Protein AF-A0A355TAQ4-F1 (afdb_monomer)

Sequence (194 aa):
MKRYRKPCFFTKKSICFSKFLTSLKEPSLPSMNETIDQPKRHFLKTGLAIGTLSLLAPSALALPNPDAMKELAFHNLHTNERLRVTFWKKGHFDYAALAKINHILRDFRTGDVYPIATNLLDLLHKLQTRLQTDVPIELISGYRSPKTNALLAKASGGVAKKSLHTKGLASDIRMHGISLRKIKMEALLMRRGG

Radius of gyration: 25.55 Å; Cα contacts (8 Å, |Δi|>4): 245; chains: 1; bounding box: 43×53×97 Å

pLDDT: mean 76.63, std 23.15, range [28.7, 98.5]

Solvent-accessible surface area (backbone atoms only — not comparable to full-atom values): 12213 Å² total; per-residue (Å²): 135,85,82,79,76,76,82,85,80,85,64,100,70,60,48,48,44,72,50,70,92,86,72,84,77,78,80,77,78,82,78,91,81,82,81,90,80,81,81,82,87,77,92,82,84,90,82,81,94,74,88,75,80,75,78,76,73,79,78,78,76,80,69,81,62,70,79,49,68,44,61,51,41,39,31,26,73,85,79,71,47,72,49,72,44,61,38,33,45,64,94,40,73,37,66,70,38,47,51,53,50,19,55,70,31,20,15,85,90,79,64,52,64,55,74,56,41,66,70,48,54,54,48,54,42,50,50,30,63,75,66,71,50,89,69,46,39,34,34,74,40,31,30,37,45,72,66,57,49,52,54,48,23,70,74,66,81,64,52,65,96,79,51,47,26,65,63,21,49,25,45,27,48,47,42,81,99,52,55,69,66,58,57,49,49,54,26,52,74,68,62,49,31,92

Foldseek 3Di:
DDPPDDDPPPDPQFWWQDDDPPDPPDDDDDDDDDDDDDDDDDDDDDDDDDDDPPPPPPPPPPDPDQFDWFWAWEQEPLVRDIDIDTQDGRHDGDVVRQQVVQQSQAAPVPSD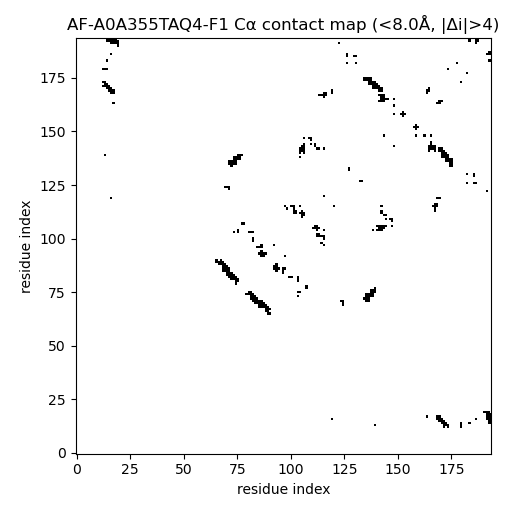GDRADVVVSVLVRVLCVVVVHPFHKYFDHFADDPVRQVVVCVVPVHDDPDRCSPVNDTTTTDGPPDDPVRSQVSCVVVVGTD

Mean predicted aligned error: 14.45 Å

Secondary structure (DSSP, 8-state):
------------------SSTT-----PPPPP----PPPPP------------------------TT-EEEEEEEETTT--EEEEEEEETTEE-HHHHHHHHHHTS-TTT----PPPHHHHHHHHHHHHHHT----EEEEE----HHHHHHHHHHTT---TT-GGGGT---EEEETTB-HHHHHHHHHHTT---

Structure (mmCIF, N/CA/C/O backbone):
data_AF-A0A355TAQ4-F1
#
_entry.id   AF-A0A355TAQ4-F1
#
loop_
_atom_site.group_PDB
_atom_site.id
_atom_site.type_symbol
_atom_site.label_atom_id
_atom_site.label_alt_id
_atom_site.label_comp_id
_atom_site.label_asym_id
_atom_site.label_entity_id
_atom_site.label_seq_id
_atom_site.pdbx_PDB_ins_code
_atom_site.Cartn_x
_atom_site.Cartn_y
_atom_site.Cartn_z
_atom_site.occupancy
_atom_site.B_iso_or_equiv
_atom_site.auth_seq_id
_atom_site.auth_comp_id
_atom_site.auth_asym_id
_atom_site.auth_atom_id
_atom_site.pdbx_PDB_model_num
ATOM 1 N N . MET A 1 1 ? -12.473 4.981 -42.556 1.00 40.97 1 MET A N 1
ATOM 2 C CA . MET A 1 1 ? -11.340 4.682 -41.645 1.00 40.97 1 MET A CA 1
ATOM 3 C C . MET A 1 1 ? -11.438 5.556 -40.394 1.00 40.97 1 MET A C 1
ATOM 5 O O . MET A 1 1 ? -11.128 6.739 -40.452 1.00 40.97 1 MET A O 1
ATOM 9 N N . LYS A 1 2 ? -11.944 5.020 -39.274 1.00 32.59 2 LYS A N 1
ATOM 10 C CA . LYS A 1 2 ? -12.095 5.772 -38.014 1.00 32.59 2 LYS A CA 1
ATOM 11 C C . LYS A 1 2 ? -10.761 5.780 -37.259 1.00 32.59 2 LYS A C 1
ATOM 13 O O . LYS A 1 2 ? -10.313 4.742 -36.784 1.00 32.59 2 LYS A O 1
ATOM 18 N N . ARG A 1 3 ? -10.125 6.953 -37.154 1.00 31.77 3 ARG A N 1
ATOM 19 C CA . ARG A 1 3 ? -8.962 7.180 -36.282 1.00 31.77 3 ARG A CA 1
ATOM 20 C C . ARG A 1 3 ? -9.410 7.030 -34.827 1.00 31.77 3 ARG A C 1
ATOM 22 O O . ARG A 1 3 ? -9.997 7.950 -34.264 1.00 31.77 3 ARG A O 1
ATOM 29 N N . TYR A 1 4 ? -9.130 5.881 -34.220 1.00 28.86 4 TYR A N 1
ATOM 30 C CA . TYR A 1 4 ? -9.243 5.704 -32.775 1.00 28.86 4 TYR A CA 1
ATOM 31 C C . TYR A 1 4 ? -8.182 6.585 -32.100 1.00 28.86 4 TYR A C 1
ATOM 33 O O . TYR A 1 4 ? -7.002 6.236 -32.036 1.00 28.86 4 TYR A O 1
ATOM 41 N N . ARG A 1 5 ? -8.585 7.771 -31.628 1.00 33.72 5 ARG A N 1
ATOM 42 C CA . ARG A 1 5 ? -7.769 8.561 -30.701 1.00 33.72 5 ARG A CA 1
ATOM 43 C C . ARG A 1 5 ? -7.673 7.768 -29.398 1.00 33.72 5 ARG A C 1
ATOM 45 O O . ARG A 1 5 ? -8.664 7.619 -28.689 1.00 33.72 5 ARG A O 1
ATOM 52 N N . LYS A 1 6 ? -6.483 7.236 -29.103 1.00 31.69 6 LYS A N 1
ATOM 53 C CA . LYS A 1 6 ? -6.163 6.652 -27.795 1.00 31.69 6 LYS A CA 1
ATOM 54 C C . LYS A 1 6 ? -6.443 7.706 -26.717 1.00 31.69 6 LYS A C 1
ATOM 56 O O . LYS A 1 6 ? -5.933 8.821 -26.847 1.00 31.69 6 LYS A O 1
ATOM 61 N N . PRO A 1 7 ? -7.207 7.404 -25.660 1.00 31.73 7 PRO A N 1
ATOM 62 C CA . PRO A 1 7 ? -7.336 8.342 -24.565 1.00 31.73 7 PRO A CA 1
ATOM 63 C C . PRO A 1 7 ? -6.034 8.325 -23.753 1.00 31.73 7 PRO A C 1
ATOM 65 O O . PRO A 1 7 ? -5.726 7.369 -23.042 1.00 31.73 7 PRO A O 1
ATOM 68 N N . CYS A 1 8 ? -5.254 9.399 -23.877 1.00 31.41 8 CYS A N 1
ATOM 69 C CA . CYS A 1 8 ? -4.214 9.755 -22.918 1.00 31.41 8 CYS A CA 1
ATOM 70 C C . CYS A 1 8 ? -4.873 10.052 -21.561 1.00 31.41 8 CYS A C 1
ATOM 72 O O . CYS A 1 8 ? -5.220 11.192 -21.273 1.00 31.41 8 CYS A O 1
ATOM 74 N N . PHE A 1 9 ? -5.038 9.039 -20.709 1.00 28.70 9 PHE A N 1
ATOM 75 C CA . PHE A 1 9 ? -5.359 9.235 -19.292 1.00 28.70 9 PHE A CA 1
ATOM 76 C C . PHE A 1 9 ? -4.071 9.254 -18.466 1.00 28.70 9 PHE A C 1
ATOM 78 O O . PHE A 1 9 ? -3.774 8.341 -17.703 1.00 28.70 9 PHE A O 1
ATOM 85 N N . PHE A 1 10 ? -3.303 10.333 -18.604 1.00 35.62 10 PHE A N 1
ATOM 86 C CA . PHE A 1 10 ? -2.349 10.751 -17.577 1.00 35.62 10 PHE A CA 1
ATOM 87 C C . PHE A 1 10 ? -3.072 11.756 -16.673 1.00 35.62 10 PHE A C 1
ATOM 89 O O . PHE A 1 10 ? -2.922 12.966 -16.796 1.00 35.62 10 PHE A O 1
ATOM 96 N N . THR A 1 11 ? -3.947 11.262 -15.795 1.00 31.30 11 THR A N 1
ATOM 97 C CA . THR A 1 11 ? -4.603 12.109 -14.790 1.00 31.30 11 THR A CA 1
ATOM 98 C C . THR A 1 11 ? -3.970 11.854 -13.437 1.00 31.30 11 THR A C 1
ATOM 100 O O . THR A 1 11 ? -3.960 10.715 -12.979 1.00 31.30 11 THR A O 1
ATOM 103 N N . LYS A 1 12 ? -3.486 12.927 -12.806 1.00 35.56 12 LYS A N 1
ATOM 104 C CA . LYS A 1 12 ? -3.123 13.049 -11.386 1.00 35.56 12 LYS A CA 1
ATOM 105 C C . LYS A 1 12 ? -4.163 12.361 -10.479 1.00 35.56 12 LYS A C 1
ATOM 107 O O . LYS A 1 12 ? -5.108 13.004 -10.032 1.00 35.56 12 LYS A O 1
ATOM 112 N N . LYS A 1 13 ? -4.034 11.055 -10.244 1.00 35.91 13 LYS A N 1
ATOM 113 C CA . LYS A 1 13 ? -4.991 10.254 -9.460 1.00 35.91 13 LYS A CA 1
ATOM 114 C C . LYS A 1 13 ? -4.288 9.319 -8.484 1.00 35.91 13 LYS A C 1
ATOM 116 O O . LYS A 1 13 ? -4.741 8.203 -8.276 1.00 35.91 13 LYS A O 1
ATOM 121 N N . SER A 1 14 ? -3.183 9.746 -7.889 1.00 42.72 14 SER A N 1
ATOM 122 C CA . SER A 1 14 ? -2.606 8.975 -6.800 1.00 42.72 14 SER A CA 1
ATOM 123 C C . SER A 1 14 ? -1.935 9.844 -5.756 1.00 42.72 14 SER A C 1
ATOM 125 O O . SER A 1 14 ? -1.410 10.919 -6.048 1.00 42.72 14 SER A O 1
ATOM 127 N N . ILE A 1 15 ? -2.023 9.380 -4.515 1.00 49.75 15 ILE A N 1
ATOM 128 C CA . ILE A 1 15 ? -1.267 9.907 -3.388 1.00 49.75 15 ILE A CA 1
ATOM 129 C C . ILE A 1 15 ? -0.139 8.911 -3.178 1.00 49.75 15 ILE A C 1
ATOM 131 O O . ILE A 1 15 ? -0.380 7.773 -2.785 1.00 49.75 15 ILE A O 1
ATOM 135 N N . CYS A 1 16 ? 1.084 9.328 -3.492 1.00 47.75 16 CYS A N 1
ATOM 136 C CA . CYS A 1 16 ? 2.270 8.527 -3.240 1.00 47.75 16 CYS A CA 1
ATOM 137 C C . CYS A 1 16 ? 2.6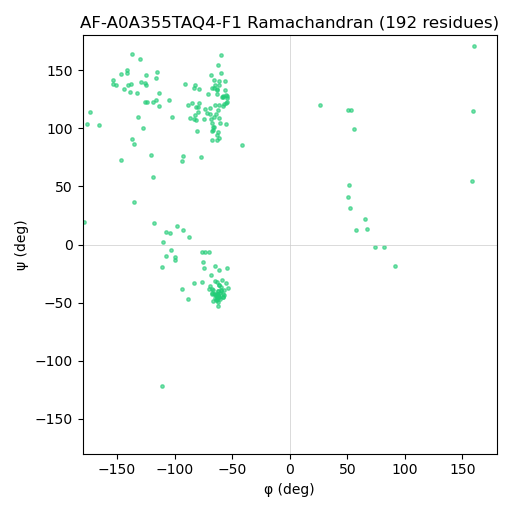84 8.757 -1.784 1.00 47.75 16 CYS A C 1
ATOM 139 O O . CYS A 1 16 ? 3.162 9.833 -1.423 1.00 47.75 16 CYS A O 1
ATOM 141 N N . PHE A 1 17 ? 2.486 7.760 -0.923 1.00 54.72 17 PHE A N 1
ATOM 142 C CA . PHE A 1 17 ? 2.799 7.869 0.502 1.00 54.72 17 PHE A CA 1
ATOM 143 C C . PHE A 1 17 ? 4.310 7.743 0.751 1.00 54.72 17 PHE A C 1
ATOM 145 O O . PHE A 1 17 ? 4.804 6.699 1.158 1.00 54.72 17 PHE A O 1
ATOM 152 N N . SER A 1 18 ? 5.067 8.801 0.433 1.00 48.16 18 SER A N 1
ATOM 153 C CA . SER A 1 18 ? 6.512 8.688 0.191 1.00 48.16 18 SER A CA 1
ATOM 154 C C . SER A 1 18 ? 7.456 9.251 1.250 1.00 48.16 18 SER A C 1
ATOM 156 O O . SER A 1 18 ? 8.664 9.031 1.138 1.00 48.16 18 SER A O 1
ATOM 158 N N . LYS A 1 19 ? 7.009 9.996 2.256 1.00 40.75 19 LYS A N 1
ATOM 159 C CA . LYS A 1 19 ? 7.967 10.768 3.062 1.00 40.75 19 LYS A CA 1
ATOM 160 C C . LYS A 1 19 ? 7.690 10.652 4.551 1.00 40.75 19 LYS A C 1
ATOM 162 O O . LYS A 1 19 ? 6.982 11.491 5.078 1.00 40.75 19 LYS A O 1
ATOM 167 N N . PHE A 1 20 ? 8.241 9.610 5.192 1.00 39.72 20 PHE A N 1
ATOM 168 C CA . PHE A 1 20 ? 8.803 9.676 6.562 1.00 39.72 20 PHE A CA 1
ATOM 169 C C . PHE A 1 20 ? 9.417 8.355 7.095 1.00 39.72 20 PHE A C 1
ATOM 171 O O . PHE A 1 20 ? 9.562 8.198 8.300 1.00 39.72 20 PHE A O 1
ATOM 178 N N . LEU A 1 21 ? 9.778 7.371 6.259 1.00 40.97 21 LEU A N 1
ATOM 179 C CA . LEU A 1 21 ? 10.293 6.078 6.765 1.00 40.97 21 LEU A CA 1
ATOM 180 C C . LEU A 1 21 ? 11.826 5.989 6.899 1.00 40.97 21 LEU A C 1
ATOM 182 O O . LEU A 1 21 ? 12.345 4.904 7.129 1.00 40.97 21 LEU A O 1
ATOM 186 N N . THR A 1 22 ? 12.556 7.105 6.804 1.00 36.09 22 THR A N 1
ATOM 187 C CA . THR A 1 22 ? 14.034 7.121 6.908 1.00 36.09 22 THR A CA 1
ATOM 188 C C . THR A 1 22 ? 14.563 7.938 8.091 1.00 36.09 22 THR A C 1
ATOM 190 O O . THR A 1 22 ? 15.719 8.347 8.089 1.00 36.09 22 THR A O 1
ATOM 193 N N . SER A 1 23 ? 13.737 8.226 9.099 1.00 38.88 23 SER A N 1
ATOM 194 C CA . SER A 1 23 ? 14.201 8.941 10.292 1.00 38.88 23 SER A C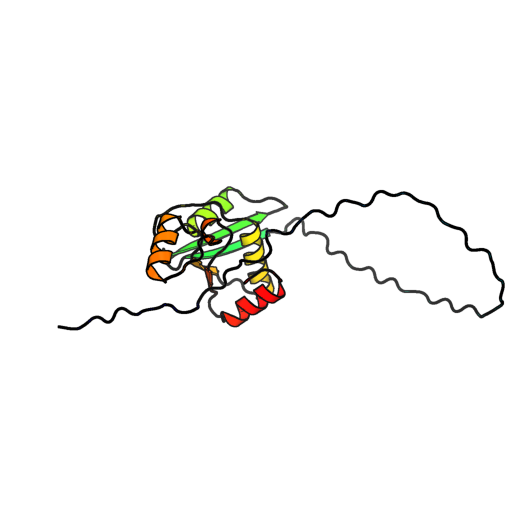A 1
ATOM 195 C C . SER A 1 23 ? 13.457 8.468 11.535 1.00 38.88 23 SER A C 1
ATOM 197 O O . SER A 1 23 ? 12.596 9.151 12.073 1.00 38.88 23 SER A O 1
ATOM 199 N N . LEU A 1 24 ? 13.784 7.254 11.968 1.00 39.25 24 LEU A N 1
ATOM 200 C CA . LEU A 1 24 ? 13.721 6.888 13.377 1.00 39.25 24 LEU A CA 1
ATOM 201 C C . LEU A 1 24 ? 15.140 6.471 13.759 1.00 39.25 24 LEU A C 1
ATOM 203 O O . LEU A 1 24 ? 15.482 5.294 13.779 1.00 39.25 24 LEU A O 1
ATOM 207 N N . LYS A 1 25 ? 15.998 7.478 13.945 1.00 35.09 25 LYS A N 1
ATOM 208 C CA . LYS A 1 25 ? 17.205 7.318 14.750 1.00 35.09 25 LYS A CA 1
ATOM 209 C C . LYS A 1 25 ? 16.709 7.273 16.190 1.00 35.09 25 LYS A C 1
ATOM 211 O O . LYS A 1 25 ? 16.065 8.226 16.627 1.00 35.09 25 LYS A O 1
ATOM 216 N N . GLU A 1 26 ? 16.923 6.151 16.866 1.00 50.25 26 GLU A N 1
ATOM 217 C CA . GLU A 1 26 ? 16.590 6.033 18.282 1.00 50.25 26 GLU A CA 1
ATOM 218 C C . GLU A 1 26 ? 17.317 7.130 19.072 1.00 50.25 26 GLU A C 1
ATOM 220 O O . GLU A 1 26 ? 18.512 7.355 18.839 1.00 50.25 26 GLU A O 1
ATOM 225 N N . PRO A 1 27 ? 16.629 7.853 19.971 1.00 43.44 27 PRO A N 1
ATOM 226 C CA . PRO A 1 27 ? 17.306 8.740 20.893 1.00 43.44 27 PRO A CA 1
ATOM 227 C C . PRO A 1 27 ? 18.089 7.883 21.891 1.00 43.44 27 PRO A C 1
ATOM 229 O O . PRO A 1 27 ? 17.517 7.167 22.709 1.00 43.44 27 PRO A O 1
ATOM 232 N N . SER A 1 28 ? 19.414 7.964 21.805 1.00 49.59 28 SER A N 1
ATOM 233 C CA . SER A 1 28 ? 20.325 7.511 22.850 1.00 49.59 28 SER A CA 1
ATOM 234 C C . SER A 1 28 ? 19.948 8.181 24.172 1.00 49.59 28 SER A C 1
ATOM 236 O O . SER A 1 28 ? 19.917 9.411 24.254 1.00 49.59 28 SER A O 1
ATOM 238 N N . LEU A 1 29 ? 19.656 7.364 25.183 1.00 39.31 29 LEU A N 1
ATOM 239 C CA . LEU A 1 29 ? 19.424 7.784 26.562 1.00 39.31 29 LEU A CA 1
ATOM 240 C C . LEU A 1 29 ? 20.619 8.612 27.067 1.00 39.31 29 LEU A C 1
ATOM 242 O O . LEU A 1 29 ? 21.748 8.120 26.997 1.00 39.31 29 LEU A O 1
ATOM 246 N N . PRO A 1 30 ? 20.418 9.835 27.587 1.00 45.97 30 PRO A N 1
ATOM 247 C CA . PRO A 1 30 ? 21.479 10.520 28.305 1.00 45.97 30 PRO A CA 1
ATOM 248 C C . PRO A 1 30 ? 21.722 9.825 29.650 1.00 45.97 30 PRO A C 1
ATOM 250 O O . PRO A 1 30 ? 20.794 9.560 30.417 1.00 45.97 30 PRO A O 1
ATOM 253 N N . SER A 1 31 ? 22.994 9.516 29.903 1.00 43.09 31 SER A N 1
ATOM 254 C CA . SER A 1 31 ? 23.496 8.968 31.157 1.00 43.09 31 SER A CA 1
ATOM 255 C C . SER A 1 31 ? 23.292 9.966 32.290 1.00 43.09 31 SER A C 1
ATOM 257 O O . SER A 1 31 ? 23.634 11.142 32.168 1.00 43.09 31 SER A O 1
ATOM 259 N N . MET A 1 32 ? 22.770 9.470 33.403 1.00 44.91 32 MET A N 1
ATOM 260 C CA . MET A 1 32 ? 22.669 10.208 34.653 1.00 44.91 32 MET A CA 1
ATOM 261 C C . MET A 1 32 ? 24.079 10.411 35.211 1.00 44.91 32 MET A C 1
ATOM 263 O O . MET A 1 32 ? 24.753 9.425 35.486 1.00 44.91 32 MET A O 1
ATOM 267 N N . ASN A 1 33 ? 24.512 11.665 35.331 1.00 44.88 33 ASN A N 1
ATOM 268 C CA . ASN A 1 33 ? 25.499 12.141 36.302 1.00 44.88 33 ASN A CA 1
ATOM 269 C C . ASN A 1 33 ? 25.578 13.669 36.205 1.00 44.88 33 ASN A C 1
ATOM 271 O O . ASN A 1 33 ? 25.962 14.201 35.171 1.00 44.88 33 ASN A O 1
ATOM 275 N N . GLU A 1 34 ? 25.157 14.356 37.264 1.00 44.44 34 GLU A N 1
ATOM 276 C CA . GLU A 1 34 ? 26.000 15.262 38.060 1.00 44.44 34 GLU A CA 1
ATOM 277 C C . GLU A 1 34 ? 25.149 16.270 38.852 1.00 44.44 34 GLU A C 1
ATOM 279 O O . GLU A 1 34 ? 24.427 17.106 38.319 1.00 44.44 34 GLU A O 1
ATOM 284 N N . THR A 1 35 ? 25.258 16.093 40.169 1.00 42.34 35 THR A N 1
ATOM 285 C CA . THR A 1 35 ? 25.514 17.110 41.194 1.00 42.34 35 THR A CA 1
ATOM 286 C C . THR A 1 35 ? 24.563 18.308 41.276 1.00 42.34 35 THR A C 1
ATOM 288 O O . THR A 1 35 ? 24.696 19.318 40.594 1.00 42.34 35 THR A O 1
ATOM 291 N N . ILE A 1 36 ? 23.637 18.203 42.232 1.00 46.88 36 ILE A N 1
ATOM 292 C CA . ILE A 1 36 ? 22.829 19.305 42.758 1.00 46.88 36 ILE A CA 1
ATOM 293 C C . ILE A 1 36 ? 23.769 20.345 43.382 1.00 46.88 36 ILE A C 1
ATOM 295 O O . ILE A 1 36 ? 24.339 20.105 44.447 1.00 46.88 36 ILE A O 1
ATOM 299 N N . ASP A 1 37 ? 23.904 21.495 42.728 1.00 44.06 37 ASP A N 1
ATOM 300 C CA . ASP A 1 37 ? 24.538 22.680 43.301 1.00 44.06 37 ASP A CA 1
ATOM 301 C C . ASP A 1 37 ? 23.553 23.398 44.244 1.00 44.06 37 ASP A C 1
ATOM 303 O O . ASP A 1 37 ? 22.366 23.564 43.944 1.00 44.06 37 ASP A O 1
ATOM 307 N N . GLN A 1 38 ? 24.035 23.769 45.428 1.00 56.22 38 GLN A N 1
ATOM 308 C CA . GLN A 1 38 ? 23.256 24.372 46.510 1.00 56.22 38 GLN A CA 1
ATOM 309 C C . GLN A 1 38 ? 23.151 25.892 46.307 1.00 56.22 38 GLN A C 1
ATOM 311 O O . GLN A 1 38 ? 24.175 26.577 46.360 1.00 56.22 38 GLN A O 1
ATOM 316 N N . PRO A 1 39 ? 21.950 26.489 46.202 1.00 49.28 39 PRO A N 1
ATOM 317 C CA . PRO A 1 39 ? 21.836 27.937 46.261 1.00 49.28 39 PRO A CA 1
ATOM 318 C C . PRO A 1 39 ? 21.919 28.429 47.714 1.00 49.28 39 PRO A C 1
ATOM 320 O O . PRO A 1 39 ? 21.115 28.073 48.581 1.00 49.28 39 PRO A O 1
ATOM 323 N N . LYS A 1 40 ? 22.905 29.295 47.977 1.00 50.06 40 LYS A N 1
ATOM 324 C CA . LYS A 1 40 ? 23.042 30.051 49.228 1.00 50.06 40 LYS A CA 1
ATOM 325 C C . LYS A 1 40 ? 21.785 30.895 49.467 1.00 50.06 40 LYS A C 1
ATOM 327 O O . LYS A 1 40 ? 21.355 31.668 48.616 1.00 50.06 40 LYS A O 1
ATOM 332 N N . ARG A 1 41 ? 21.218 30.726 50.661 1.00 55.84 41 ARG A N 1
ATOM 333 C CA . ARG A 1 41 ? 20.022 31.404 51.173 1.00 55.84 41 ARG A CA 1
ATOM 334 C C . ARG A 1 41 ? 20.222 32.921 51.197 1.00 55.84 41 ARG A C 1
ATOM 336 O O . ARG A 1 41 ? 21.133 33.398 51.867 1.00 55.84 41 ARG A O 1
ATOM 343 N N . HIS A 1 42 ? 19.303 33.663 50.585 1.00 47.12 42 HIS A N 1
ATOM 344 C CA . HIS A 1 42 ? 19.033 35.046 50.966 1.00 47.12 42 HIS A CA 1
ATOM 345 C C . HIS A 1 42 ? 17.579 35.154 51.434 1.00 47.12 42 HIS A C 1
ATOM 347 O O . HIS A 1 42 ? 16.643 34.758 50.744 1.00 47.12 42 HIS A O 1
ATOM 353 N N . PHE A 1 43 ? 17.428 35.630 52.665 1.00 45.16 43 PHE A N 1
ATOM 354 C CA . PHE A 1 43 ? 16.172 35.866 53.367 1.00 45.16 43 PHE A CA 1
ATOM 355 C C . PHE A 1 43 ? 15.356 36.984 52.705 1.00 45.16 43 PHE A C 1
ATOM 357 O O . PHE A 1 43 ? 15.909 38.065 52.510 1.00 45.16 43 PHE A O 1
ATOM 364 N N . LEU A 1 44 ? 14.040 36.779 52.516 1.00 57.41 44 LEU A N 1
ATOM 365 C CA . LEU A 1 44 ? 13.010 37.786 52.835 1.00 57.41 44 LEU A CA 1
ATOM 366 C C . LEU A 1 44 ? 11.568 37.206 52.876 1.00 57.41 44 LEU A C 1
ATOM 368 O O . LEU A 1 44 ? 10.946 36.955 51.856 1.00 57.41 44 LEU A O 1
ATOM 372 N N . LYS A 1 45 ? 11.074 37.013 54.107 1.00 43.19 45 LYS A N 1
ATOM 373 C CA . LYS A 1 45 ? 9.800 37.507 54.682 1.00 43.19 45 LYS A CA 1
ATOM 374 C C . LYS A 1 45 ? 8.445 37.252 53.968 1.00 43.19 45 LYS A C 1
ATOM 376 O O . LYS A 1 45 ? 8.124 37.870 52.967 1.00 43.19 45 LYS A O 1
ATOM 381 N N . THR A 1 46 ? 7.609 36.472 54.674 1.00 50.34 46 THR A N 1
ATOM 382 C CA . THR A 1 46 ? 6.150 36.629 54.928 1.00 50.34 46 THR A CA 1
ATOM 383 C C . THR A 1 46 ? 5.182 36.870 53.760 1.00 50.34 46 THR A C 1
ATOM 385 O O . THR A 1 46 ? 5.128 37.964 53.211 1.00 50.34 46 THR A O 1
ATOM 388 N N . GLY A 1 47 ? 4.271 35.913 53.537 1.00 48.59 47 GLY A N 1
ATOM 389 C CA . GLY A 1 47 ? 3.035 36.126 52.776 1.00 48.59 47 GLY A CA 1
ATOM 390 C C . GLY A 1 47 ? 2.118 34.895 52.740 1.00 48.59 47 GLY A C 1
ATOM 391 O O . GLY A 1 47 ? 2.411 33.942 52.037 1.00 48.59 47 GLY A O 1
ATOM 392 N N . LEU A 1 48 ? 1.051 34.944 53.544 1.00 50.22 48 LEU A N 1
ATOM 393 C CA . LEU A 1 48 ? -0.254 34.261 53.475 1.00 50.22 48 LEU A CA 1
ATOM 394 C C . LEU A 1 48 ? -0.387 32.896 52.751 1.00 50.22 48 LEU A C 1
ATOM 396 O O . LEU A 1 48 ? -0.260 32.778 51.535 1.00 50.22 48 LEU A O 1
ATOM 400 N N . ALA A 1 49 ? -0.806 31.884 53.514 1.00 53.12 49 ALA A N 1
ATOM 401 C CA . ALA A 1 49 ? -1.287 30.603 53.010 1.00 53.12 49 ALA A CA 1
ATOM 402 C C . ALA A 1 49 ? -2.547 30.769 52.138 1.00 53.12 49 ALA A C 1
ATOM 404 O O . ALA A 1 49 ? -3.593 31.191 52.628 1.00 53.12 49 ALA A O 1
ATOM 405 N N . ILE A 1 50 ? -2.468 30.360 50.871 1.00 55.34 50 ILE A N 1
ATOM 406 C CA . ILE A 1 50 ? -3.631 29.991 50.058 1.00 55.34 50 ILE A CA 1
ATOM 407 C C . ILE A 1 50 ? -3.327 28.604 49.498 1.00 55.34 50 ILE A C 1
ATOM 409 O O . ILE A 1 50 ? -2.542 28.450 48.565 1.00 55.34 50 ILE A O 1
ATOM 413 N N . GLY A 1 51 ? -3.906 27.580 50.123 1.00 51.53 51 GLY A N 1
ATOM 414 C CA . GLY A 1 51 ? -3.850 26.213 49.623 1.00 51.53 51 GLY A CA 1
ATOM 415 C C . GLY A 1 51 ? -4.643 26.111 48.326 1.00 51.53 51 GLY A C 1
ATOM 416 O O . GLY A 1 51 ? -5.862 25.970 48.351 1.00 51.53 51 GLY A O 1
ATOM 417 N N . THR A 1 52 ? -3.966 26.185 47.184 1.00 57.03 52 THR A N 1
ATOM 418 C CA . THR A 1 52 ? -4.553 25.801 45.903 1.00 57.03 52 THR A CA 1
ATOM 419 C C . THR A 1 52 ? -4.485 24.282 45.799 1.00 57.03 52 THR A C 1
ATOM 421 O O . THR A 1 52 ? -3.460 23.692 45.460 1.00 57.03 52 THR A O 1
ATOM 424 N N . LEU A 1 53 ? -5.597 23.626 46.135 1.00 53.28 53 LEU A N 1
ATOM 425 C CA . LEU A 1 53 ? -5.813 22.216 45.832 1.00 53.28 53 LEU A CA 1
ATOM 426 C C . LEU A 1 53 ? -5.792 22.061 44.304 1.00 53.28 53 LEU A C 1
ATOM 428 O O . LEU A 1 53 ? -6.801 22.250 43.630 1.00 53.28 53 LEU A O 1
ATOM 432 N N . SER A 1 54 ? -4.616 21.777 43.745 1.00 58.25 54 SER A N 1
ATOM 433 C CA . SER A 1 54 ? -4.478 21.408 42.340 1.00 58.25 54 SER A CA 1
ATOM 434 C C . SER A 1 54 ? -5.162 20.060 42.154 1.00 58.25 54 SER A C 1
ATOM 436 O O . SER A 1 54 ? -4.602 19.024 42.511 1.00 58.25 54 SER A O 1
ATOM 438 N N . LEU A 1 55 ? -6.387 20.066 41.619 1.00 56.94 55 LEU A N 1
ATOM 439 C CA . LEU A 1 55 ? -6.996 18.862 41.070 1.00 56.94 55 LEU A CA 1
ATOM 440 C C . LEU A 1 55 ? -6.131 18.414 39.891 1.00 56.94 55 LEU A C 1
ATOM 442 O O . LEU A 1 55 ? -6.274 18.893 38.766 1.00 56.94 55 LEU A O 1
ATOM 446 N N . LEU A 1 56 ? -5.202 17.504 40.169 1.00 60.31 56 LEU A N 1
ATOM 447 C CA . LEU A 1 56 ? -4.467 16.771 39.158 1.00 60.31 56 LEU A CA 1
ATOM 448 C C . LEU A 1 56 ? -5.484 15.857 38.467 1.00 60.31 56 LEU A C 1
ATOM 450 O O . LEU A 1 56 ? -5.767 14.756 38.935 1.00 60.31 56 LEU A O 1
ATOM 454 N N . ALA A 1 57 ? -6.115 16.351 37.401 1.00 63.97 57 ALA A N 1
ATOM 455 C CA . ALA A 1 57 ? -6.974 15.526 36.569 1.00 63.97 57 ALA A CA 1
ATOM 456 C C . ALA A 1 57 ? -6.124 14.348 36.061 1.00 63.97 57 ALA A C 1
ATOM 458 O O . ALA A 1 57 ? -5.087 14.587 35.435 1.00 63.97 57 ALA A O 1
ATOM 459 N N . PRO A 1 58 ? -6.496 13.088 36.342 1.00 59.47 58 PRO A N 1
ATOM 460 C CA . PRO A 1 58 ? -5.753 11.960 35.819 1.00 59.47 58 PRO A CA 1
ATOM 461 C C . PRO A 1 58 ? -5.879 11.986 34.297 1.00 59.47 58 PRO A C 1
ATOM 463 O O . PRO A 1 58 ? -6.960 11.790 33.741 1.00 59.47 58 PRO A O 1
ATOM 466 N N . SER A 1 59 ? -4.764 12.247 33.617 1.00 60.22 59 SER A N 1
ATOM 467 C CA . SER A 1 59 ? -4.624 11.978 32.192 1.00 60.22 59 SER A CA 1
ATOM 468 C C . SER A 1 59 ? -4.952 10.504 31.988 1.00 60.22 59 SER A C 1
ATOM 470 O O . SER A 1 59 ? -4.156 9.639 32.353 1.00 60.22 59 SER A O 1
ATOM 472 N N . ALA A 1 60 ? -6.144 10.207 31.471 1.00 61.25 60 ALA A N 1
ATOM 473 C CA . ALA A 1 60 ? -6.547 8.847 31.162 1.00 61.25 60 ALA A CA 1
ATOM 474 C C . ALA A 1 60 ? -5.596 8.302 30.089 1.00 61.25 60 ALA A C 1
ATOM 476 O O . ALA A 1 60 ? -5.736 8.584 28.898 1.00 61.25 60 ALA A O 1
ATOM 477 N N . LEU A 1 61 ? -4.580 7.557 30.522 1.00 58.66 61 LEU A N 1
ATOM 478 C CA . LEU A 1 61 ? -3.732 6.790 29.629 1.00 58.66 61 LEU A CA 1
ATOM 479 C C . LEU A 1 61 ? -4.607 5.679 29.054 1.00 58.66 61 LEU A C 1
ATOM 481 O O . LEU A 1 61 ? -4.951 4.723 29.746 1.00 58.66 61 LEU A O 1
ATOM 485 N N . ALA A 1 62 ? -5.013 5.835 27.796 1.00 64.12 62 ALA A N 1
ATOM 486 C CA . ALA A 1 62 ? -5.699 4.786 27.063 1.00 64.12 62 ALA A CA 1
ATOM 487 C C . ALA A 1 62 ? -4.767 3.569 26.978 1.00 64.12 62 ALA A C 1
ATOM 489 O O . ALA A 1 62 ? -3.785 3.576 26.231 1.00 64.12 62 ALA A O 1
ATOM 490 N N . LEU A 1 63 ? -5.048 2.543 27.784 1.00 67.00 63 LEU A N 1
ATOM 491 C CA . LEU A 1 63 ? -4.328 1.279 27.724 1.00 67.00 63 LEU A CA 1
ATOM 492 C C . LEU A 1 63 ? -4.538 0.650 26.337 1.00 67.00 63 LEU A C 1
ATOM 494 O O . LEU A 1 63 ? -5.645 0.733 25.791 1.00 67.00 63 LEU A O 1
ATOM 498 N N . PRO A 1 64 ? -3.504 0.027 25.741 1.00 64.94 64 PRO A N 1
ATOM 499 C CA . PRO A 1 64 ? -3.657 -0.692 24.485 1.00 64.94 64 PRO A CA 1
ATOM 500 C C . PRO A 1 64 ? -4.762 -1.737 24.633 1.00 64.94 64 PRO A C 1
ATOM 502 O O . PRO A 1 64 ? -4.674 -2.601 25.501 1.00 64.94 64 PRO A O 1
ATOM 505 N N . ASN A 1 65 ? -5.802 -1.655 23.799 1.00 72.88 65 ASN A N 1
ATOM 506 C CA . ASN A 1 65 ? -6.862 -2.656 23.801 1.00 72.88 65 ASN A CA 1
ATOM 507 C C . ASN A 1 65 ? -6.239 -4.020 23.427 1.00 72.88 65 ASN A C 1
ATOM 509 O O . ASN A 1 65 ? -5.742 -4.149 22.300 1.00 72.88 65 ASN A O 1
ATOM 513 N N . PRO A 1 66 ? -6.235 -5.022 24.330 1.00 68.88 66 PRO A N 1
ATOM 514 C CA . PRO A 1 66 ? -5.632 -6.327 24.059 1.00 68.88 66 PRO A CA 1
ATOM 515 C C . PRO A 1 66 ? -6.311 -7.049 22.888 1.00 68.88 66 PRO A C 1
ATOM 517 O O . PRO A 1 66 ? -5.675 -7.867 22.226 1.00 68.88 66 PRO A O 1
ATOM 520 N N . ASP A 1 67 ? -7.554 -6.683 22.567 1.00 77.38 67 ASP A N 1
ATOM 521 C CA . ASP A 1 67 ? -8.325 -7.215 21.444 1.00 77.38 67 ASP A CA 1
ATOM 522 C C . ASP A 1 67 ? -8.293 -6.315 20.203 1.00 77.38 67 ASP A C 1
ATOM 524 O O . ASP A 1 67 ? -9.081 -6.492 19.273 1.00 77.38 67 ASP A O 1
ATOM 528 N N . ALA A 1 68 ? -7.360 -5.360 20.138 1.00 84.81 68 ALA A N 1
ATOM 529 C CA . ALA A 1 68 ? -7.175 -4.559 18.940 1.00 84.81 68 ALA A CA 1
ATOM 530 C C . ALA A 1 68 ? -6.868 -5.462 17.728 1.00 84.81 68 ALA A C 1
ATOM 532 O O . ALA A 1 68 ? -5.952 -6.294 17.729 1.00 84.81 68 ALA A O 1
ATOM 533 N N . MET A 1 69 ? -7.645 -5.263 16.668 1.00 93.12 69 MET A N 1
ATOM 534 C CA . MET A 1 69 ? -7.512 -5.928 15.378 1.00 93.12 69 MET A CA 1
ATOM 535 C C . MET A 1 69 ? -7.399 -4.853 14.304 1.00 93.12 69 MET A C 1
ATOM 537 O O . MET A 1 69 ? -8.109 -3.850 14.354 1.00 93.12 69 MET A O 1
ATOM 541 N N . LYS A 1 70 ? -6.491 -5.047 13.345 1.00 95.38 70 LYS A N 1
ATOM 542 C CA . LYS A 1 70 ? -6.379 -4.174 12.174 1.00 95.38 70 LYS A CA 1
ATOM 543 C C . LYS A 1 70 ? -6.764 -4.956 10.936 1.00 95.38 70 LYS A C 1
ATOM 545 O O . LYS A 1 70 ? -6.124 -5.953 10.588 1.00 95.38 70 LYS A O 1
ATOM 550 N N . GLU A 1 71 ? -7.802 -4.479 10.273 1.00 96.62 71 GLU A N 1
ATOM 551 C CA . GLU A 1 71 ? -8.342 -5.067 9.056 1.00 96.62 71 GLU A CA 1
ATOM 552 C C . GLU A 1 71 ? -8.187 -4.102 7.887 1.00 96.62 71 GLU A C 1
ATOM 554 O O . GLU A 1 71 ? -8.305 -2.891 8.046 1.00 96.62 71 GLU A O 1
ATOM 559 N N . LEU A 1 72 ? -7.909 -4.644 6.704 1.00 97.31 72 LEU A N 1
ATOM 560 C CA . LEU A 1 72 ? -7.932 -3.885 5.462 1.00 97.31 72 LEU A CA 1
ATOM 561 C C . LEU A 1 72 ? -8.781 -4.615 4.430 1.00 97.31 72 LEU A C 1
ATOM 563 O O . LEU A 1 72 ? -8.703 -5.837 4.277 1.00 97.31 72 LEU A O 1
ATOM 567 N N . ALA A 1 73 ? -9.558 -3.830 3.690 1.00 98.06 73 ALA A N 1
ATOM 568 C CA . ALA A 1 73 ? -10.277 -4.277 2.511 1.00 98.06 73 ALA A CA 1
ATOM 569 C C . ALA A 1 73 ? -9.700 -3.592 1.271 1.00 98.06 73 ALA A C 1
ATOM 571 O O . ALA A 1 73 ? -9.553 -2.372 1.240 1.00 98.06 73 ALA A O 1
ATOM 572 N N . PHE A 1 74 ? -9.402 -4.377 0.244 1.00 98.12 74 PHE A N 1
ATOM 573 C CA . PHE A 1 74 ? -8.813 -3.948 -1.014 1.00 98.12 74 PHE A CA 1
ATOM 574 C C . PHE A 1 74 ? -9.678 -4.380 -2.195 1.00 98.12 74 PHE A C 1
ATOM 576 O O . PHE A 1 74 ? -10.255 -5.469 -2.202 1.00 98.12 74 PHE A O 1
ATOM 583 N N . HIS A 1 75 ? -9.693 -3.543 -3.225 1.00 98.19 75 HIS A N 1
ATOM 584 C CA . HIS A 1 75 ? -10.224 -3.852 -4.545 1.00 98.19 75 HIS A CA 1
ATOM 585 C C . HIS A 1 75 ? -9.202 -3.424 -5.599 1.00 98.19 75 HIS A C 1
ATOM 587 O O . HIS A 1 75 ? -8.966 -2.232 -5.784 1.00 98.19 75 HIS A O 1
ATOM 593 N N . ASN A 1 76 ? -8.563 -4.380 -6.269 1.00 97.75 76 ASN A N 1
ATOM 594 C CA . ASN A 1 76 ? -7.583 -4.083 -7.307 1.00 97.75 76 ASN A CA 1
ATOM 595 C C . ASN A 1 76 ? -8.294 -3.731 -8.615 1.00 97.75 76 ASN A C 1
ATOM 597 O O . ASN A 1 76 ? -8.995 -4.552 -9.194 1.00 97.75 76 ASN A O 1
ATOM 601 N N . LEU A 1 77 ? -8.091 -2.506 -9.096 1.00 96.75 77 LEU A N 1
ATOM 602 C CA . LEU A 1 77 ? -8.800 -1.976 -10.262 1.00 96.75 77 LEU A CA 1
ATOM 603 C C . LEU A 1 77 ? -8.304 -2.533 -11.599 1.00 96.75 77 LEU A C 1
ATOM 605 O O . LEU A 1 77 ? -8.964 -2.344 -12.618 1.00 96.75 77 LEU A O 1
ATOM 609 N N . HIS A 1 78 ? -7.135 -3.172 -11.614 1.00 96.81 78 HIS A N 1
ATOM 610 C CA . HIS A 1 78 ? -6.571 -3.780 -12.815 1.00 96.81 78 HIS A CA 1
ATOM 611 C C . HIS A 1 78 ? -6.924 -5.260 -12.938 1.00 96.81 78 HIS A C 1
ATOM 613 O O . HIS A 1 78 ? -7.190 -5.722 -14.043 1.00 96.81 78 HIS A O 1
ATOM 619 N N . THR A 1 79 ? -6.934 -5.993 -11.823 1.00 96.38 79 THR A N 1
ATOM 620 C CA . THR A 1 79 ? -7.230 -7.436 -11.804 1.00 96.38 79 THR A CA 1
ATOM 621 C C . THR A 1 79 ? -8.671 -7.757 -11.400 1.00 96.38 79 THR A C 1
ATOM 623 O O . THR A 1 79 ? -9.092 -8.898 -11.542 1.00 96.38 79 THR A O 1
ATOM 626 N N . ASN A 1 80 ? -9.432 -6.774 -10.901 1.00 97.38 80 ASN A N 1
ATOM 627 C CA . ASN A 1 80 ? -10.747 -6.935 -10.258 1.00 97.38 80 ASN A CA 1
ATOM 628 C C . ASN A 1 80 ? -10.749 -7.865 -9.029 1.00 97.38 80 ASN A C 1
ATOM 630 O O . ASN A 1 80 ? -11.811 -8.230 -8.522 1.00 97.38 80 ASN A O 1
ATOM 634 N N . GLU A 1 81 ? -9.575 -8.228 -8.510 1.00 98.00 81 GLU A N 1
ATOM 635 C CA . GLU A 1 81 ? -9.461 -9.019 -7.288 1.00 98.00 81 GLU A CA 1
ATOM 636 C C . GLU A 1 81 ? -9.924 -8.203 -6.077 1.00 98.00 81 GLU A C 1
ATOM 638 O O . GLU A 1 81 ? -9.716 -6.987 -5.991 1.00 98.00 81 GLU A O 1
ATOM 643 N N . ARG A 1 82 ? -10.526 -8.890 -5.106 1.00 98.06 82 ARG A N 1
ATOM 644 C CA . ARG A 1 82 ? -10.961 -8.309 -3.835 1.00 98.06 82 ARG A CA 1
ATOM 645 C C . ARG A 1 82 ? -10.372 -9.108 -2.688 1.00 98.06 82 ARG A C 1
ATOM 647 O O . ARG A 1 82 ? -10.337 -10.334 -2.735 1.00 98.06 82 ARG A O 1
ATOM 654 N N . LEU A 1 83 ? -9.927 -8.408 -1.655 1.00 98.12 83 LEU A N 1
ATOM 655 C CA . LEU A 1 83 ? -9.379 -9.015 -0.448 1.00 98.12 83 LEU A CA 1
ATOM 656 C C . LEU A 1 83 ? -9.900 -8.256 0.761 1.00 98.12 83 LEU A C 1
ATOM 658 O O . LEU A 1 83 ? -9.796 -7.038 0.803 1.00 98.12 83 LEU A O 1
ATOM 662 N N . ARG A 1 84 ? -10.406 -8.972 1.757 1.00 97.94 84 ARG A N 1
ATOM 663 C CA . ARG A 1 84 ? -10.663 -8.446 3.096 1.00 97.94 84 ARG A CA 1
ATOM 664 C C . ARG A 1 84 ? -9.914 -9.333 4.070 1.00 97.94 84 ARG A C 1
ATOM 666 O O . ARG A 1 84 ? -10.085 -10.550 4.026 1.00 97.94 84 ARG A O 1
ATOM 673 N N . VAL A 1 85 ? -9.031 -8.751 4.872 1.00 97.62 85 VAL A N 1
ATOM 674 C CA . VAL A 1 85 ? -8.188 -9.544 5.766 1.00 97.62 85 VAL A CA 1
ATOM 675 C C . VAL A 1 85 ? -7.758 -8.760 6.998 1.00 97.62 85 VAL A C 1
ATOM 677 O O . VAL A 1 85 ? -7.368 -7.593 6.915 1.00 97.62 85 VAL A O 1
ATOM 680 N N . THR A 1 86 ? -7.793 -9.429 8.148 1.00 97.44 86 THR A N 1
ATOM 681 C CA . THR A 1 86 ? -7.148 -8.955 9.371 1.00 97.44 86 THR A CA 1
ATOM 682 C C . THR A 1 86 ? -5.661 -9.281 9.293 1.00 97.44 86 THR A C 1
ATOM 684 O O . THR A 1 86 ? -5.288 -10.448 9.270 1.00 97.44 86 THR A O 1
ATOM 687 N N . PHE A 1 87 ? -4.803 -8.264 9.224 1.00 96.62 87 PHE A N 1
ATOM 688 C CA . PHE A 1 87 ? -3.354 -8.459 9.058 1.00 96.62 87 PHE A CA 1
ATOM 689 C C . PHE A 1 87 ? -2.571 -8.335 10.367 1.00 96.62 87 PHE A C 1
ATOM 691 O O . PHE A 1 87 ? -1.394 -8.690 10.422 1.00 96.62 87 PHE A O 1
ATOM 698 N N . TRP A 1 88 ? -3.209 -7.813 11.413 1.00 96.69 88 TRP A N 1
ATOM 699 C CA . TRP A 1 88 ? -2.618 -7.665 12.735 1.00 96.69 88 TRP A CA 1
ATOM 700 C C . TRP A 1 88 ? -3.676 -7.900 13.813 1.00 96.69 88 TRP A C 1
ATOM 702 O O . TRP A 1 88 ? -4.786 -7.366 13.723 1.00 96.69 88 TRP A O 1
ATOM 712 N N . LYS A 1 89 ? -3.333 -8.696 14.826 1.00 94.50 89 LYS A N 1
ATOM 713 C CA . LYS A 1 89 ? -4.213 -9.063 15.942 1.00 94.50 89 LYS A CA 1
ATOM 714 C C . LYS A 1 89 ? -3.377 -9.328 17.191 1.00 94.50 89 LYS A C 1
ATOM 716 O O . LYS A 1 89 ? -2.350 -9.998 17.104 1.00 94.50 89 LYS A O 1
ATOM 721 N N . LYS A 1 90 ? -3.834 -8.841 18.352 1.00 89.38 90 LYS A N 1
ATOM 722 C CA . LYS A 1 90 ? -3.230 -9.139 19.669 1.00 89.38 90 LYS A CA 1
ATOM 723 C C . LYS A 1 90 ? -1.709 -8.904 19.718 1.00 89.38 90 LYS A C 1
ATOM 725 O O . LYS A 1 90 ? -0.974 -9.720 20.254 1.00 89.38 90 LYS A O 1
ATOM 730 N N . GLY A 1 91 ? -1.211 -7.828 19.104 1.00 88.25 91 GLY A N 1
ATOM 731 C CA . GLY A 1 91 ? 0.230 -7.527 19.092 1.00 88.25 91 GLY A CA 1
ATOM 732 C C . GLY A 1 91 ? 1.012 -8.094 17.905 1.00 88.25 91 GLY A C 1
ATOM 733 O O . GLY A 1 91 ? 2.079 -7.570 17.590 1.00 88.25 91 GLY A O 1
ATOM 734 N N . HIS A 1 92 ? 0.479 -9.087 17.190 1.00 92.56 92 HIS A N 1
ATOM 735 C CA . HIS A 1 92 ? 1.226 -9.844 16.184 1.00 92.56 92 HIS A CA 1
ATOM 736 C C . HIS A 1 92 ? 0.685 -9.647 14.765 1.00 92.56 92 HIS A C 1
ATOM 738 O O . HIS A 1 92 ? -0.515 -9.458 14.552 1.00 92.56 92 HIS A O 1
ATOM 744 N N . PH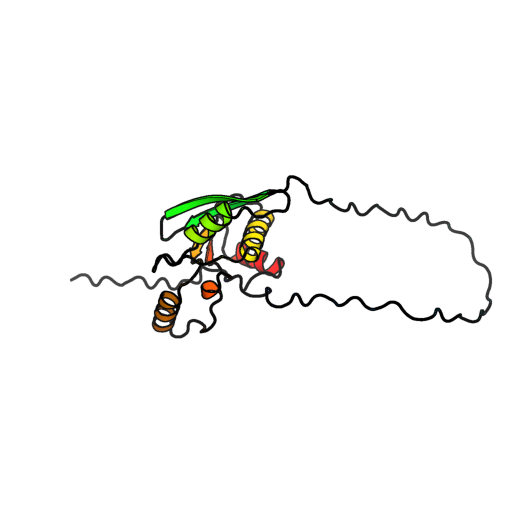E A 1 93 ? 1.586 -9.706 13.781 1.00 94.88 93 PHE A N 1
ATOM 745 C CA . PHE A 1 93 ? 1.222 -9.751 12.367 1.00 94.88 93 PHE A CA 1
ATOM 746 C C . PHE A 1 93 ? 0.864 -11.177 11.949 1.00 94.88 93 PHE A C 1
ATOM 748 O O . PHE A 1 93 ? 1.571 -12.123 12.290 1.00 94.88 93 PHE A O 1
ATOM 755 N N . ASP A 1 94 ? -0.199 -11.315 11.162 1.00 97.00 94 ASP A N 1
ATOM 756 C CA . ASP A 1 94 ? -0.544 -12.579 10.515 1.00 97.00 94 ASP A CA 1
ATOM 757 C C . ASP A 1 94 ? 0.208 -12.684 9.178 1.00 97.00 94 ASP A C 1
ATOM 759 O O . ASP A 1 94 ? -0.096 -11.985 8.209 1.00 97.00 94 ASP A O 1
ATOM 763 N N . TYR A 1 95 ? 1.206 -13.566 9.113 1.00 96.19 95 TYR A N 1
ATOM 764 C CA . TYR A 1 95 ? 2.020 -13.760 7.912 1.00 96.19 95 TYR A CA 1
ATOM 765 C C . TYR A 1 95 ? 1.231 -14.307 6.715 1.00 96.19 95 TYR A C 1
ATOM 767 O O . TYR A 1 95 ? 1.541 -13.950 5.575 1.00 96.19 95 TYR A O 1
ATOM 775 N N . ALA A 1 96 ? 0.192 -15.115 6.939 1.00 97.69 96 ALA A N 1
ATOM 776 C CA . ALA A 1 96 ? -0.665 -15.602 5.862 1.00 97.69 96 ALA A CA 1
ATOM 777 C C . ALA A 1 96 ? -1.516 -14.458 5.290 1.00 97.69 96 ALA A C 1
ATOM 779 O O . ALA A 1 96 ? -1.686 -14.347 4.072 1.00 97.69 96 ALA A O 1
ATOM 780 N N . ALA A 1 97 ? -1.998 -13.560 6.152 1.00 97.81 97 ALA A N 1
ATOM 781 C CA . ALA A 1 97 ? -2.655 -12.331 5.721 1.00 97.81 97 ALA A CA 1
ATOM 782 C C . ALA A 1 97 ? -1.701 -11.412 4.945 1.00 97.81 97 ALA A C 1
ATOM 784 O O . ALA A 1 97 ? -2.056 -10.935 3.865 1.00 97.81 97 ALA A O 1
ATOM 785 N N . LEU A 1 98 ? -0.476 -11.207 5.442 1.00 98.12 98 LEU A N 1
ATOM 786 C CA . LEU A 1 98 ? 0.541 -10.411 4.750 1.00 98.12 98 LEU A CA 1
ATOM 787 C C . LEU A 1 98 ? 0.874 -10.986 3.367 1.00 98.12 98 LEU A C 1
ATOM 789 O O . LEU A 1 98 ? 1.001 -10.224 2.414 1.00 98.12 98 LEU A O 1
ATOM 793 N N . ALA A 1 99 ? 0.948 -12.311 3.217 1.00 98.44 99 ALA A N 1
ATOM 794 C CA . ALA A 1 99 ? 1.162 -12.948 1.918 1.00 98.44 99 ALA A CA 1
ATOM 795 C C . ALA A 1 99 ? 0.021 -12.651 0.925 1.00 98.44 99 ALA A C 1
ATOM 797 O O . ALA A 1 99 ? 0.280 -12.286 -0.224 1.00 98.44 99 ALA A O 1
ATOM 798 N N . LYS A 1 100 ? -1.241 -12.720 1.373 1.00 98.50 100 LYS A N 1
ATOM 799 C CA . LYS A 1 100 ? -2.411 -12.349 0.551 1.00 98.50 100 LYS A CA 1
ATOM 800 C C . LYS A 1 100 ? -2.383 -10.871 0.155 1.00 98.50 100 LYS A C 1
ATOM 802 O O . LYS A 1 100 ? -2.688 -10.533 -0.988 1.00 98.50 100 LYS A O 1
ATOM 807 N N . ILE A 1 101 ? -1.981 -10.000 1.081 1.00 98.38 101 ILE A N 1
ATOM 808 C CA . ILE A 1 101 ? -1.814 -8.565 0.829 1.00 98.38 101 ILE A CA 1
ATOM 809 C C . ILE A 1 101 ? -0.711 -8.330 -0.210 1.00 98.38 101 ILE A C 1
ATOM 811 O O . ILE A 1 101 ? -0.940 -7.630 -1.193 1.00 98.38 101 ILE A O 1
ATOM 815 N N . ASN A 1 102 ? 0.453 -8.961 -0.062 1.00 98.44 102 ASN A N 1
ATOM 816 C CA . ASN A 1 102 ? 1.537 -8.860 -1.041 1.00 98.44 102 ASN A CA 1
ATOM 817 C C . ASN A 1 102 ? 1.069 -9.292 -2.437 1.00 98.44 102 ASN A C 1
ATOM 819 O O . ASN A 1 102 ? 1.405 -8.645 -3.427 1.00 98.44 102 ASN A O 1
ATOM 823 N N . HIS A 1 103 ? 0.249 -10.344 -2.518 1.00 98.50 103 HIS A N 1
ATOM 824 C CA . HIS A 1 103 ? -0.303 -10.817 -3.781 1.00 98.50 103 HIS A CA 1
ATOM 825 C C . HIS A 1 103 ? -1.283 -9.820 -4.416 1.00 98.50 103 HIS A C 1
ATOM 827 O O . HIS A 1 103 ? -1.149 -9.515 -5.600 1.00 98.50 103 HIS A O 1
ATOM 833 N N . ILE A 1 104 ? -2.256 -9.274 -3.676 1.00 98.38 104 ILE A N 1
ATOM 834 C CA . ILE A 1 104 ? -3.205 -8.316 -4.276 1.00 98.38 104 ILE A CA 1
ATOM 835 C C . ILE A 1 104 ? -2.534 -6.981 -4.645 1.00 98.38 104 ILE A C 1
ATOM 837 O O . ILE A 1 104 ? -2.973 -6.322 -5.589 1.00 98.38 104 ILE A O 1
ATOM 841 N N . LEU A 1 105 ? -1.446 -6.608 -3.954 1.00 98.06 105 LEU A N 1
ATOM 842 C CA . LEU A 1 105 ? -0.609 -5.443 -4.266 1.00 98.06 105 LEU A CA 1
ATOM 843 C C . LEU A 1 105 ? 0.524 -5.719 -5.270 1.00 98.06 105 LEU A C 1
ATOM 845 O O . LEU A 1 105 ? 1.341 -4.824 -5.505 1.00 98.06 105 LEU A O 1
ATOM 849 N N . ARG A 1 106 ? 0.592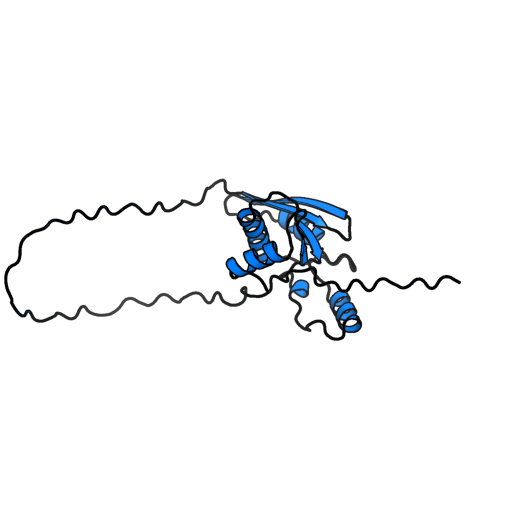 -6.913 -5.869 1.00 98.25 106 ARG A N 1
ATOM 850 C CA . ARG A 1 106 ? 1.625 -7.270 -6.852 1.00 98.25 106 ARG A CA 1
ATOM 851 C C . ARG A 1 106 ? 1.610 -6.353 -8.072 1.00 98.25 106 ARG A C 1
ATOM 853 O O . ARG A 1 106 ? 0.615 -5.687 -8.373 1.00 98.25 106 ARG A O 1
ATOM 860 N N . ASP A 1 107 ? 2.703 -6.372 -8.827 1.00 97.62 107 ASP A N 1
ATOM 861 C CA . ASP A 1 107 ? 2.717 -5.703 -10.122 1.00 97.62 107 ASP A CA 1
ATOM 862 C C . ASP A 1 107 ? 1.795 -6.449 -11.092 1.00 97.62 107 ASP A C 1
ATOM 864 O O . ASP A 1 107 ? 2.116 -7.537 -11.561 1.00 97.62 107 ASP A O 1
ATOM 868 N N . PHE A 1 108 ? 0.644 -5.865 -11.426 1.00 96.06 108 PHE A N 1
ATOM 869 C CA . PHE A 1 108 ? -0.336 -6.515 -12.301 1.00 96.06 108 PHE A CA 1
ATOM 870 C C . PHE A 1 108 ? 0.171 -6.744 -13.734 1.00 96.06 108 PHE A C 1
ATOM 872 O O . PHE A 1 108 ? -0.429 -7.523 -14.470 1.00 96.06 108 PHE A O 1
ATOM 879 N N . ARG A 1 109 ? 1.232 -6.045 -14.165 1.00 95.44 109 ARG A N 1
ATOM 880 C CA . ARG A 1 109 ? 1.766 -6.174 -15.531 1.00 95.44 109 ARG A CA 1
ATOM 881 C C . ARG A 1 109 ? 2.714 -7.351 -15.681 1.00 95.44 109 ARG A C 1
ATOM 883 O O . ARG A 1 109 ? 2.799 -7.908 -16.770 1.00 95.44 109 ARG A O 1
ATOM 890 N N . THR A 1 110 ? 3.462 -7.679 -14.631 1.00 96.81 110 THR A N 1
ATOM 891 C CA . THR A 1 110 ? 4.447 -8.770 -14.652 1.00 96.81 110 THR A CA 1
ATOM 892 C C . THR A 1 110 ? 4.038 -9.959 -13.794 1.00 96.81 110 THR A C 1
ATOM 894 O O . THR A 1 110 ? 4.543 -11.051 -14.011 1.00 96.81 110 THR A O 1
ATOM 897 N N . GLY A 1 111 ? 3.114 -9.765 -12.852 1.00 96.75 111 GLY A N 1
ATOM 898 C CA . GLY A 1 111 ? 2.750 -10.750 -11.837 1.00 96.75 111 GLY A CA 1
ATOM 899 C C . GLY A 1 111 ? 3.709 -10.781 -10.646 1.00 96.75 111 GLY A C 1
ATOM 900 O O . GLY A 1 111 ? 3.449 -11.516 -9.698 1.00 96.75 111 GLY A O 1
ATOM 901 N N . ASP A 1 112 ? 4.779 -9.977 -10.659 1.00 97.56 112 ASP A N 1
ATOM 902 C CA . ASP A 1 112 ? 5.809 -10.013 -9.622 1.00 97.56 112 ASP A CA 1
ATOM 903 C C . ASP A 1 112 ? 5.239 -9.586 -8.267 1.00 97.56 112 ASP A C 1
ATOM 905 O O . ASP A 1 112 ? 4.757 -8.458 -8.089 1.00 97.56 112 ASP A O 1
ATOM 909 N N . VAL A 1 113 ? 5.325 -10.498 -7.302 1.00 97.88 113 VAL A N 1
ATOM 910 C CA . VAL A 1 113 ? 4.952 -10.278 -5.905 1.00 97.88 113 VAL A CA 1
ATOM 911 C C . VAL A 1 113 ? 6.181 -9.803 -5.136 1.00 97.88 113 VAL A C 1
ATOM 913 O O . VAL A 1 113 ? 7.276 -10.334 -5.305 1.00 97.88 113 VAL A O 1
ATOM 916 N N . TYR A 1 114 ? 5.999 -8.820 -4.259 1.00 97.81 114 TYR A N 1
ATOM 917 C CA . TYR A 1 114 ? 7.067 -8.297 -3.411 1.00 97.81 114 TYR A CA 1
ATOM 918 C C . TYR A 1 114 ? 6.531 -7.988 -2.008 1.00 97.81 114 TYR A C 1
ATOM 920 O O . TYR A 1 114 ? 5.366 -7.592 -1.892 1.00 97.81 114 TYR A O 1
ATOM 928 N N . PRO A 1 115 ? 7.345 -8.131 -0.945 1.00 97.88 115 PRO A N 1
ATOM 929 C CA . PRO A 1 115 ? 6.936 -7.762 0.404 1.00 97.88 115 PRO A CA 1
ATOM 930 C C . PRO A 1 115 ? 6.533 -6.287 0.504 1.00 97.88 115 PRO A C 1
ATOM 932 O O . PRO A 1 115 ? 7.336 -5.382 0.267 1.00 97.88 115 PRO A O 1
ATOM 935 N N . ILE A 1 116 ? 5.284 -6.039 0.884 1.00 97.81 116 ILE A N 1
ATOM 936 C CA . ILE A 1 116 ? 4.791 -4.701 1.190 1.00 97.81 116 ILE A CA 1
ATOM 937 C C . ILE A 1 116 ? 5.160 -4.358 2.629 1.00 97.81 116 ILE A C 1
ATOM 939 O O . ILE A 1 116 ? 4.977 -5.157 3.548 1.00 97.81 116 ILE A O 1
ATOM 943 N N . ALA A 1 117 ? 5.676 -3.149 2.841 1.00 96.31 117 ALA A N 1
ATOM 944 C CA . ALA A 1 117 ? 6.069 -2.712 4.169 1.00 96.31 117 ALA A CA 1
ATOM 945 C C . ALA A 1 117 ? 4.860 -2.650 5.111 1.00 96.31 117 ALA A C 1
ATOM 947 O O . ALA A 1 117 ? 3.865 -1.982 4.832 1.00 96.31 117 ALA A O 1
ATOM 948 N N . THR A 1 118 ? 4.971 -3.268 6.285 1.00 95.50 118 THR A N 1
ATOM 949 C CA . THR A 1 118 ? 3.918 -3.257 7.316 1.00 95.50 118 THR A CA 1
ATOM 950 C C . THR A 1 118 ? 3.560 -1.840 7.773 1.00 95.50 118 THR A C 1
ATOM 952 O O . THR A 1 118 ? 2.400 -1.558 8.065 1.00 95.50 118 THR A O 1
ATOM 955 N N . ASN A 1 119 ? 4.523 -0.913 7.740 1.00 93.69 119 ASN A N 1
ATOM 956 C CA . ASN A 1 119 ? 4.296 0.511 8.002 1.00 93.69 119 ASN A CA 1
ATOM 957 C C . ASN A 1 119 ? 3.357 1.174 6.981 1.00 93.69 119 ASN A C 1
ATOM 959 O O . ASN A 1 119 ? 2.616 2.087 7.346 1.00 93.69 119 ASN A O 1
ATOM 963 N N . LEU A 1 120 ? 3.365 0.721 5.720 1.00 95.06 120 LEU A N 1
ATOM 964 C CA . LEU A 1 120 ? 2.397 1.171 4.718 1.00 95.06 120 LEU A CA 1
ATOM 965 C C . LEU A 1 120 ? 0.993 0.669 5.076 1.00 95.06 120 LEU A C 1
ATOM 967 O O . LEU A 1 120 ? 0.039 1.434 5.006 1.00 95.06 120 LEU A O 1
ATOM 971 N N . LEU A 1 121 ? 0.865 -0.580 5.530 1.00 96.31 121 LEU A N 1
ATOM 972 C CA . LEU A 1 121 ? -0.426 -1.149 5.938 1.00 96.31 121 LEU A CA 1
ATOM 973 C C . LEU A 1 121 ? -1.001 -0.446 7.176 1.00 96.31 121 LEU A C 1
ATOM 975 O O . LEU A 1 121 ? -2.179 -0.095 7.196 1.00 96.31 121 LEU A O 1
ATOM 979 N N . ASP A 1 122 ? -0.166 -0.158 8.180 1.00 94.00 122 ASP A N 1
ATOM 980 C CA . ASP A 1 122 ? -0.561 0.634 9.354 1.00 94.00 122 ASP A CA 1
ATOM 981 C C . ASP A 1 122 ? -1.033 2.043 8.964 1.00 94.00 122 ASP A C 1
ATOM 983 O O . ASP A 1 122 ? -2.011 2.553 9.510 1.00 94.00 122 ASP A O 1
ATOM 987 N N . LEU A 1 123 ? -0.358 2.669 7.996 1.00 93.62 123 LEU A N 1
ATOM 988 C CA . LEU A 1 123 ? -0.742 3.970 7.458 1.00 93.62 123 LEU A CA 1
ATOM 989 C C . LEU A 1 123 ? -2.106 3.922 6.761 1.00 93.62 123 LEU A C 1
ATOM 991 O O . LEU A 1 123 ? -2.953 4.761 7.058 1.00 93.62 123 LEU A O 1
ATOM 995 N N . LEU A 1 124 ? -2.338 2.937 5.892 1.00 95.31 124 LEU A N 1
ATOM 996 C CA . LEU A 1 124 ? -3.620 2.755 5.206 1.00 95.31 124 LEU A CA 1
ATOM 997 C C . LEU A 1 124 ? -4.770 2.510 6.193 1.00 95.31 124 LEU A C 1
ATOM 999 O O . LEU A 1 124 ? -5.829 3.120 6.060 1.00 95.31 124 LEU A O 1
ATOM 1003 N N . HIS A 1 125 ? -4.538 1.692 7.222 1.00 95.56 125 HIS A N 1
ATOM 1004 C CA . HIS A 1 125 ? -5.528 1.436 8.268 1.00 95.56 125 HIS A CA 1
ATOM 1005 C C . HIS A 1 125 ? -5.867 2.718 9.037 1.00 95.56 125 HIS A C 1
ATOM 1007 O O . HIS A 1 125 ? -7.029 3.088 9.174 1.00 95.56 125 HIS A O 1
ATOM 1013 N N . LYS A 1 126 ? -4.846 3.454 9.498 1.00 93.62 126 LYS A N 1
ATOM 1014 C CA . LYS A 1 126 ? -5.044 4.732 10.202 1.00 93.62 126 LYS A CA 1
ATOM 1015 C C . LYS A 1 126 ? -5.766 5.762 9.339 1.00 93.62 126 LYS A C 1
ATOM 1017 O O . LYS A 1 126 ? -6.565 6.533 9.861 1.00 93.62 126 LYS A O 1
ATOM 1022 N N . LEU A 1 127 ? -5.494 5.777 8.037 1.00 93.75 127 LEU A N 1
ATOM 1023 C CA . LEU A 1 127 ? -6.171 6.652 7.090 1.00 93.75 127 LEU A CA 1
ATOM 1024 C C . LEU A 1 127 ? -7.675 6.338 7.019 1.00 93.75 127 LEU A C 1
ATOM 1026 O O . LEU A 1 127 ? -8.471 7.269 7.101 1.00 93.75 127 LEU A O 1
ATOM 1030 N N . GLN A 1 128 ? -8.070 5.060 6.947 1.00 94.25 128 GLN A N 1
ATOM 1031 C CA . GLN A 1 128 ? -9.483 4.653 7.018 1.00 94.25 128 GLN A CA 1
ATOM 1032 C C . GLN A 1 128 ? -10.130 5.054 8.348 1.00 94.25 128 GLN A C 1
ATOM 1034 O O . GLN A 1 128 ? -11.199 5.663 8.343 1.00 94.25 128 GLN A O 1
ATOM 1039 N N . THR A 1 129 ? -9.449 4.818 9.477 1.00 93.12 129 THR A N 1
ATOM 1040 C CA . THR A 1 129 ? -9.946 5.220 10.804 1.00 93.12 129 THR A CA 1
ATOM 1041 C C . THR A 1 129 ? -10.190 6.730 10.888 1.00 93.12 129 THR A C 1
ATOM 1043 O O . THR A 1 129 ? -11.231 7.163 11.371 1.00 93.12 129 THR A O 1
ATOM 1046 N N . ARG A 1 130 ? -9.259 7.554 10.388 1.00 92.81 130 ARG A N 1
ATOM 1047 C CA . ARG A 1 130 ? -9.397 9.022 10.397 1.00 92.81 130 ARG A CA 1
ATOM 1048 C C . ARG A 1 130 ? -10.484 9.528 9.460 1.00 92.81 130 ARG A C 1
ATOM 1050 O O . ARG A 1 130 ? -11.160 10.500 9.774 1.00 92.81 130 ARG A O 1
ATOM 1057 N N . LEU A 1 131 ? -10.647 8.872 8.315 1.00 93.00 131 LEU A N 1
ATOM 1058 C CA . LEU A 1 131 ? -11.716 9.171 7.368 1.00 93.00 131 LEU A CA 1
ATOM 1059 C C . LEU A 1 131 ? -13.080 8.632 7.824 1.00 93.00 131 LEU A C 1
ATOM 1061 O O . LEU A 1 131 ? -14.069 8.960 7.171 1.00 93.00 131 LEU A O 1
ATOM 1065 N N . GLN A 1 132 ? -13.122 7.857 8.919 1.00 93.69 132 GLN A N 1
ATOM 1066 C CA . GLN A 1 132 ? -14.316 7.219 9.482 1.00 93.69 132 GLN A CA 1
ATOM 1067 C C . GLN A 1 132 ? -15.085 6.436 8.414 1.00 93.69 132 GLN A C 1
ATOM 1069 O O . GLN A 1 132 ? -16.271 6.654 8.176 1.00 93.69 132 GLN A O 1
ATOM 1074 N N . THR A 1 133 ? -14.366 5.570 7.697 1.00 92.75 133 THR A N 1
ATOM 1075 C CA . THR A 1 133 ? -14.904 4.844 6.549 1.00 92.75 133 THR A CA 1
ATOM 1076 C C . THR A 1 133 ? -14.464 3.386 6.542 1.00 92.75 133 THR A C 1
ATOM 1078 O O . THR A 1 133 ? -13.285 3.091 6.736 1.00 92.75 133 THR A O 1
ATOM 1081 N N . ASP A 1 134 ? -15.403 2.501 6.208 1.00 90.88 134 ASP A N 1
ATOM 1082 C CA . ASP A 1 134 ? -15.153 1.070 5.982 1.00 90.88 134 ASP A CA 1
ATOM 1083 C C . ASP A 1 134 ? -15.150 0.706 4.488 1.00 90.88 134 ASP A C 1
ATOM 1085 O O . ASP A 1 134 ? -15.141 -0.470 4.104 1.00 90.88 134 ASP A O 1
ATOM 1089 N N . VAL A 1 135 ? -15.169 1.724 3.618 1.00 94.31 135 VAL A N 1
ATOM 1090 C CA . VAL A 1 135 ? -15.141 1.536 2.167 1.00 94.31 135 VAL A CA 1
ATOM 1091 C C . VAL A 1 135 ? -13.820 0.863 1.770 1.00 94.31 135 VAL A C 1
ATOM 1093 O O . VAL A 1 135 ? -12.752 1.302 2.216 1.00 94.31 135 VAL A O 1
ATOM 1096 N N . PRO A 1 136 ? -13.855 -0.176 0.910 1.00 96.19 136 PRO A N 1
ATOM 1097 C CA . PRO A 1 136 ? -12.645 -0.820 0.421 1.00 96.19 136 PRO A CA 1
ATOM 1098 C C . PRO A 1 136 ? -11.694 0.165 -0.262 1.00 96.19 136 PRO A C 1
ATOM 1100 O O . PRO A 1 136 ? -12.106 1.031 -1.037 1.00 96.19 136 PRO A O 1
ATOM 1103 N N . ILE A 1 137 ? -10.401 -0.016 -0.015 1.00 97.00 137 ILE A N 1
ATOM 1104 C CA . ILE A 1 137 ? -9.335 0.718 -0.685 1.00 97.00 137 ILE A CA 1
ATOM 1105 C C . ILE A 1 137 ? -9.252 0.214 -2.120 1.00 97.00 137 ILE A C 1
ATOM 1107 O O . ILE A 1 137 ? -8.869 -0.926 -2.389 1.00 97.00 137 ILE A O 1
ATOM 1111 N N . GLU A 1 138 ? -9.596 1.076 -3.061 1.00 97.38 138 GLU A N 1
ATOM 1112 C CA . GLU A 1 138 ? -9.477 0.778 -4.475 1.00 97.38 138 GLU A CA 1
ATOM 1113 C C . GLU A 1 138 ? -8.021 1.008 -4.903 1.00 97.38 138 GLU A C 1
ATOM 1115 O O . GLU A 1 138 ? -7.531 2.140 -4.978 1.00 97.38 138 GLU A O 1
ATOM 1120 N N . LEU A 1 139 ? -7.312 -0.090 -5.147 1.00 96.31 139 LEU A N 1
ATOM 1121 C CA . LEU A 1 139 ? -5.902 -0.104 -5.489 1.00 96.31 139 LEU A CA 1
ATOM 1122 C C . LEU A 1 139 ? -5.725 0.196 -6.978 1.00 96.31 139 LEU A C 1
ATOM 1124 O O . LEU A 1 139 ? -6.166 -0.562 -7.843 1.00 96.31 139 LEU A O 1
ATOM 1128 N N . ILE A 1 140 ? -5.035 1.299 -7.258 1.00 94.75 140 ILE A N 1
ATOM 1129 C CA . ILE A 1 140 ? -4.623 1.690 -8.607 1.00 94.75 140 ILE A CA 1
ATOM 1130 C C . ILE A 1 140 ? -3.268 1.058 -8.915 1.00 94.75 140 ILE A C 1
ATOM 1132 O O . ILE A 1 140 ? -3.069 0.496 -9.983 1.00 94.75 140 ILE A O 1
ATOM 1136 N N . SER A 1 141 ? -2.312 1.141 -7.989 1.00 93.94 141 SER A N 1
ATOM 1137 C CA . SER A 1 141 ? -1.019 0.480 -8.149 1.00 93.94 141 SER A CA 1
ATOM 1138 C C . SER A 1 141 ? -0.384 0.173 -6.794 1.00 93.94 141 SER A C 1
ATOM 1140 O O . SER A 1 141 ? -0.498 0.957 -5.855 1.00 93.94 141 SER A O 1
ATOM 1142 N N . GLY A 1 142 ? 0.259 -0.987 -6.674 1.00 95.12 142 GLY A N 1
ATOM 1143 C CA . GLY A 1 142 ? 0.990 -1.405 -5.478 1.00 95.12 142 GLY A CA 1
ATOM 1144 C C . GLY A 1 142 ? 2.491 -1.442 -5.744 1.00 95.12 142 GLY A C 1
ATOM 1145 O O . GLY A 1 142 ? 3.086 -0.440 -6.153 1.00 95.12 142 GLY A O 1
ATOM 1146 N N . TYR A 1 143 ? 3.094 -2.611 -5.544 1.00 96.94 143 TYR A N 1
ATOM 1147 C CA . TYR A 1 143 ? 4.466 -2.874 -5.952 1.00 96.94 143 TYR A CA 1
ATOM 1148 C C . TYR A 1 143 ? 4.641 -2.693 -7.465 1.00 96.94 143 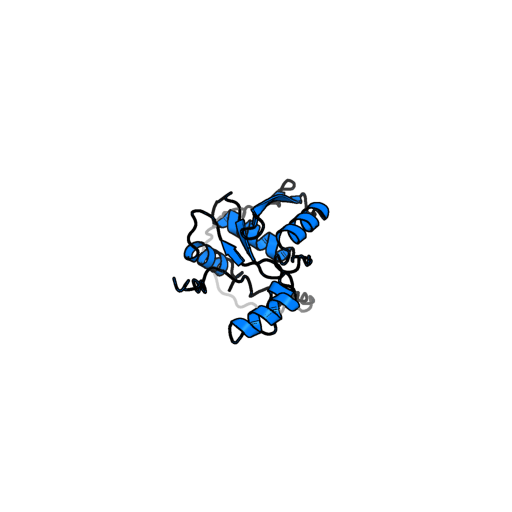TYR A C 1
ATOM 1150 O O . TYR A 1 143 ? 3.739 -2.950 -8.266 1.00 96.94 143 TYR A O 1
ATOM 1158 N N . ARG A 1 144 ? 5.835 -2.245 -7.858 1.00 95.31 144 ARG A N 1
ATOM 1159 C CA . ARG A 1 144 ? 6.227 -2.116 -9.258 1.00 95.31 144 ARG A CA 1
ATOM 1160 C C . ARG A 1 144 ? 7.525 -2.866 -9.499 1.00 95.31 144 ARG A C 1
ATOM 1162 O O . ARG A 1 144 ? 8.546 -2.524 -8.906 1.00 95.31 144 ARG A O 1
ATOM 1169 N N . SER A 1 145 ? 7.501 -3.814 -10.426 1.00 95.31 145 SER A N 1
ATOM 1170 C CA . SER A 1 145 ? 8.702 -4.523 -10.856 1.00 95.31 145 SER A CA 1
ATOM 1171 C C . SER A 1 145 ? 9.711 -3.559 -11.500 1.00 95.31 145 SER A C 1
ATOM 1173 O O . SER A 1 145 ? 9.321 -2.532 -12.080 1.00 95.31 145 SER A O 1
ATOM 1175 N N . PRO A 1 146 ? 11.017 -3.880 -11.477 1.00 92.75 146 PRO A N 1
ATOM 1176 C CA . PRO A 1 146 ? 12.022 -3.120 -12.218 1.00 92.75 146 PRO A CA 1
ATOM 1177 C C . PRO A 1 146 ? 11.669 -2.978 -13.706 1.00 92.75 146 PRO A C 1
ATOM 1179 O O . PRO A 1 146 ? 11.837 -1.900 -14.280 1.00 92.75 146 PRO A O 1
ATOM 1182 N N . LYS A 1 147 ? 11.097 -4.033 -14.308 1.00 92.94 147 LYS A N 1
ATOM 1183 C CA . LYS A 1 147 ? 10.653 -4.062 -15.707 1.00 92.94 147 LYS A CA 1
ATOM 1184 C C . LYS A 1 147 ? 9.549 -3.037 -15.967 1.00 92.94 147 LYS A C 1
ATOM 1186 O O . LYS A 1 147 ? 9.708 -2.185 -16.841 1.00 92.94 147 LYS A O 1
ATOM 1191 N N . THR A 1 148 ? 8.471 -3.046 -15.182 1.00 92.62 148 THR A N 1
ATOM 1192 C CA . THR A 1 148 ? 7.397 -2.047 -15.304 1.00 92.62 148 THR A CA 1
ATOM 1193 C C . THR A 1 148 ? 7.904 -0.638 -15.025 1.00 92.62 148 THR A C 1
ATOM 1195 O O . THR A 1 148 ? 7.528 0.302 -15.725 1.00 92.62 148 THR A O 1
ATOM 1198 N N . ASN A 1 149 ? 8.778 -0.460 -14.031 1.00 91.44 149 ASN A N 1
ATOM 1199 C CA . ASN A 1 149 ? 9.325 0.856 -13.716 1.00 91.44 149 ASN A CA 1
ATOM 1200 C C . ASN A 1 149 ? 10.153 1.427 -14.872 1.00 91.44 149 ASN A C 1
ATOM 1202 O O . ASN A 1 149 ? 9.978 2.594 -15.211 1.00 91.44 149 ASN A O 1
ATOM 1206 N N . ALA A 1 150 ? 10.989 0.609 -15.517 1.00 90.12 150 ALA A N 1
ATOM 1207 C CA . ALA A 1 150 ? 11.754 1.009 -16.695 1.00 90.12 150 ALA A CA 1
ATOM 1208 C C . ALA A 1 150 ? 10.849 1.331 -17.896 1.00 90.12 150 ALA A C 1
ATOM 1210 O O . ALA A 1 150 ? 11.067 2.332 -18.578 1.00 90.12 150 ALA A O 1
ATOM 1211 N N . LEU A 1 151 ? 9.811 0.521 -18.135 1.00 89.56 151 LEU A N 1
ATOM 1212 C CA . LEU A 1 151 ? 8.830 0.769 -19.198 1.00 89.56 151 LEU A CA 1
ATOM 1213 C C . LEU A 1 151 ? 8.107 2.108 -18.999 1.00 89.56 151 LEU A C 1
ATOM 1215 O O . LEU A 1 151 ? 8.023 2.907 -19.930 1.00 89.56 151 LEU A O 1
ATOM 1219 N N . LEU A 1 152 ? 7.640 2.388 -17.780 1.00 87.94 152 LEU A N 1
ATOM 1220 C CA . LEU A 1 152 ? 6.988 3.659 -17.458 1.00 87.94 152 LEU A CA 1
ATOM 1221 C C . LEU A 1 152 ? 7.967 4.839 -17.518 1.00 87.94 152 LEU A C 1
ATOM 1223 O O . LEU A 1 152 ? 7.594 5.898 -18.014 1.00 87.94 152 LEU A O 1
ATOM 1227 N N . ALA A 1 153 ? 9.219 4.657 -17.081 1.00 86.38 153 ALA A N 1
ATOM 1228 C CA . ALA A 1 153 ? 10.262 5.682 -17.169 1.00 86.38 153 ALA A CA 1
ATOM 1229 C C . ALA A 1 153 ? 10.507 6.138 -18.609 1.00 86.38 153 ALA A C 1
ATOM 1231 O O . ALA A 1 153 ? 10.607 7.339 -18.855 1.00 86.38 153 ALA A O 1
ATOM 1232 N N . LYS A 1 154 ? 10.543 5.186 -19.549 1.00 85.44 154 LYS A N 1
ATOM 1233 C CA . LYS A 1 154 ? 10.662 5.463 -20.985 1.00 85.44 154 LYS A CA 1
ATOM 1234 C C . LYS A 1 154 ? 9.424 6.174 -21.538 1.00 85.44 154 LYS A C 1
ATOM 1236 O O . LYS A 1 154 ? 9.561 7.066 -22.363 1.00 85.44 154 LYS A O 1
ATOM 1241 N N . ALA A 1 155 ? 8.229 5.794 -21.082 1.00 83.38 155 ALA A N 1
ATOM 1242 C CA . ALA A 1 155 ? 6.969 6.321 -21.605 1.00 83.38 155 ALA A CA 1
ATOM 1243 C C . ALA A 1 155 ? 6.625 7.740 -21.118 1.00 83.38 155 ALA A C 1
ATOM 1245 O O . ALA A 1 155 ? 5.982 8.486 -21.849 1.00 83.38 155 ALA A O 1
ATOM 1246 N N . SER A 1 156 ? 7.009 8.116 -19.893 1.00 73.56 156 SER A N 1
ATOM 1247 C CA . SER A 1 156 ? 6.597 9.390 -19.282 1.00 73.56 156 SER A CA 1
ATOM 1248 C C . SER A 1 156 ? 7.710 10.439 -19.187 1.00 73.56 156 SER A C 1
ATOM 1250 O O . SER A 1 156 ? 7.545 11.425 -18.473 1.00 73.56 156 SER A O 1
ATOM 1252 N N . GLY A 1 157 ? 8.855 10.221 -19.844 1.00 61.56 157 GLY A N 1
ATOM 1253 C CA . GLY A 1 157 ? 9.957 11.190 -19.906 1.00 61.56 157 GLY A CA 1
ATOM 1254 C C . GLY A 1 157 ? 10.678 11.469 -18.579 1.00 61.56 157 GLY A C 1
ATOM 1255 O O . GLY A 1 157 ? 11.434 12.431 -18.503 1.00 61.56 157 GLY A O 1
ATOM 1256 N N . GLY A 1 158 ? 10.467 10.661 -17.529 1.00 59.62 158 GLY A N 1
ATOM 1257 C CA . GLY A 1 158 ? 11.087 10.925 -16.224 1.00 59.62 158 GLY A CA 1
ATOM 1258 C C . GLY A 1 158 ? 10.404 10.297 -15.011 1.00 59.62 158 GLY A C 1
ATOM 1259 O O . GLY A 1 158 ? 10.094 10.997 -14.050 1.00 59.62 158 GLY A O 1
ATOM 1260 N N . VAL A 1 159 ? 10.181 8.978 -14.994 1.00 60.09 159 VAL A N 1
ATOM 1261 C CA . VAL A 1 159 ? 9.912 8.314 -13.702 1.00 60.09 159 VAL A CA 1
ATOM 1262 C C . VAL A 1 159 ? 11.192 8.358 -12.864 1.00 60.09 159 VAL A C 1
ATOM 1264 O O . VAL A 1 159 ? 12.279 8.062 -13.363 1.00 60.09 159 VAL A O 1
ATOM 1267 N N . ALA A 1 160 ? 11.075 8.713 -11.582 1.00 59.34 160 ALA A N 1
ATOM 1268 C CA . ALA A 1 160 ? 12.210 8.747 -10.669 1.00 59.34 160 ALA A CA 1
ATOM 1269 C C . ALA A 1 160 ? 12.937 7.390 -10.650 1.00 59.34 160 ALA A C 1
ATOM 1271 O O . ALA A 1 160 ? 12.331 6.350 -10.377 1.00 59.34 160 ALA A O 1
ATOM 1272 N N . LYS A 1 161 ? 14.262 7.405 -10.865 1.00 63.28 161 LYS A N 1
ATOM 1273 C CA . LYS A 1 161 ? 15.130 6.210 -10.788 1.00 63.28 161 LYS A CA 1
ATOM 1274 C C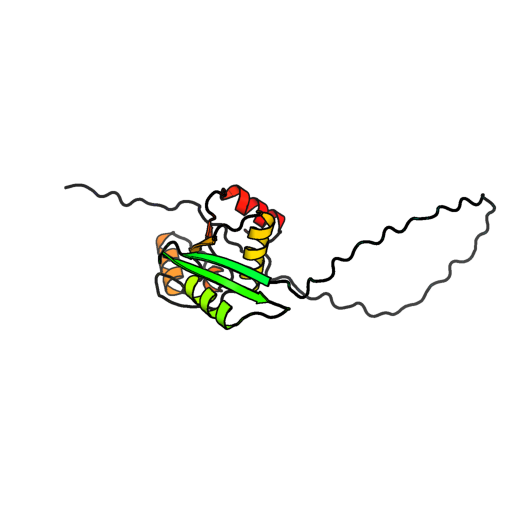 . LYS A 1 161 ? 15.008 5.467 -9.442 1.00 63.28 161 LYS A C 1
ATOM 1276 O O . LYS A 1 161 ? 15.335 4.291 -9.365 1.00 63.28 161 LYS A O 1
ATOM 1281 N N . LYS A 1 162 ? 14.516 6.138 -8.390 1.00 67.81 162 LYS A N 1
ATOM 1282 C CA . LYS A 1 162 ? 14.290 5.607 -7.034 1.00 67.81 162 LYS A CA 1
ATOM 1283 C C . LYS A 1 162 ? 12.805 5.666 -6.637 1.00 67.81 162 LYS A C 1
ATOM 1285 O O . LYS A 1 162 ? 12.452 6.316 -5.657 1.00 67.81 162 LYS A O 1
ATOM 1290 N N . SER A 1 163 ? 11.928 5.027 -7.410 1.00 85.25 163 SER A N 1
ATOM 1291 C CA . SER A 1 163 ? 10.501 4.931 -7.068 1.00 85.25 163 SER A CA 1
ATOM 1292 C C . SER A 1 163 ? 10.295 4.113 -5.788 1.00 85.25 163 SER A C 1
ATOM 1294 O O . SER A 1 163 ? 10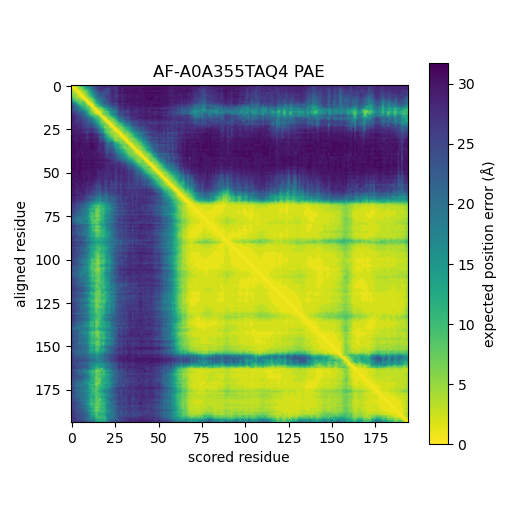.899 3.060 -5.614 1.00 85.25 163 SER A O 1
ATOM 1296 N N . LEU A 1 164 ? 9.423 4.557 -4.883 1.00 91.31 164 LEU A N 1
ATOM 1297 C CA . LEU A 1 164 ? 9.106 3.785 -3.676 1.00 91.31 164 LEU A CA 1
ATOM 1298 C C . LEU A 1 164 ? 8.218 2.568 -3.944 1.00 91.31 164 LEU A C 1
ATOM 1300 O O . LEU A 1 164 ? 8.236 1.618 -3.162 1.00 91.31 164 LEU A O 1
ATOM 1304 N N . HIS A 1 165 ? 7.510 2.553 -5.075 1.00 93.44 165 HIS A N 1
ATOM 1305 C CA . HIS A 1 165 ? 6.753 1.381 -5.514 1.00 93.44 165 HIS A CA 1
ATOM 1306 C C . HIS A 1 165 ? 7.662 0.174 -5.748 1.00 93.44 165 HIS A C 1
ATOM 1308 O O . HIS A 1 165 ? 7.275 -0.946 -5.435 1.00 93.44 165 HIS A O 1
ATOM 1314 N N . THR A 1 166 ? 8.897 0.382 -6.225 1.00 93.50 166 THR A N 1
ATOM 1315 C CA . THR A 1 166 ? 9.855 -0.721 -6.429 1.00 93.50 166 THR A CA 1
ATOM 1316 C C . THR A 1 166 ? 10.432 -1.254 -5.120 1.00 93.50 166 THR A C 1
ATOM 1318 O O . THR A 1 166 ? 11.174 -2.228 -5.136 1.00 93.50 166 THR A O 1
ATOM 1321 N N . LYS A 1 167 ? 10.134 -0.606 -3.988 1.00 94.25 167 LYS A N 1
ATOM 1322 C CA . LYS A 1 167 ? 10.567 -1.013 -2.646 1.00 94.25 167 LYS A CA 1
ATOM 1323 C C . LYS A 1 167 ? 9.417 -1.534 -1.779 1.00 94.25 167 LYS A C 1
ATOM 1325 O O . LYS A 1 167 ? 9.640 -1.794 -0.604 1.00 94.25 167 LYS A O 1
ATOM 1330 N N . GLY A 1 168 ? 8.192 -1.618 -2.311 1.00 94.75 168 GLY A N 1
ATOM 1331 C CA . GLY A 1 168 ? 7.010 -1.987 -1.520 1.00 94.75 168 GLY A CA 1
ATOM 1332 C C . GLY A 1 168 ? 6.645 -0.957 -0.440 1.00 94.75 168 GLY A C 1
ATOM 1333 O O . GLY A 1 168 ? 5.993 -1.299 0.544 1.00 94.75 168 GLY A O 1
ATOM 1334 N N . LEU A 1 169 ? 7.088 0.297 -0.599 1.00 94.19 169 LEU A N 1
ATOM 1335 C CA . LEU A 1 169 ? 6.904 1.375 0.383 1.00 94.19 169 LEU A CA 1
ATOM 1336 C C . LEU A 1 169 ? 5.796 2.364 0.001 1.00 94.19 169 LEU A C 1
ATOM 1338 O O . LEU A 1 169 ? 5.502 3.268 0.776 1.00 94.19 169 LEU A O 1
ATOM 1342 N N . ALA A 1 170 ? 5.200 2.222 -1.183 1.00 92.31 170 ALA A N 1
ATOM 1343 C CA . ALA A 1 170 ? 4.153 3.110 -1.672 1.00 92.31 170 ALA A CA 1
ATOM 1344 C C . ALA A 1 170 ? 3.066 2.334 -2.419 1.00 92.31 170 ALA A C 1
ATOM 1346 O O . ALA A 1 170 ? 3.338 1.317 -3.059 1.00 92.31 170 ALA A O 1
ATOM 1347 N N . SER A 1 171 ? 1.849 2.865 -2.358 1.00 94.50 171 SER A N 1
ATOM 1348 C CA . SER A 1 171 ? 0.688 2.398 -3.109 1.00 94.50 171 SER A CA 1
ATOM 1349 C C . SER A 1 171 ? -0.121 3.593 -3.590 1.00 94.50 171 SER A C 1
ATOM 1351 O O . SER A 1 171 ? -0.374 4.521 -2.821 1.00 94.50 171 SER A O 1
ATOM 1353 N N . ASP A 1 172 ? -0.575 3.530 -4.832 1.00 93.56 172 ASP A N 1
ATOM 1354 C CA . ASP A 1 172 ? -1.529 4.464 -5.403 1.00 93.56 172 ASP A CA 1
ATOM 1355 C C . ASP A 1 172 ? -2.943 3.949 -5.126 1.00 93.56 172 ASP A C 1
ATOM 1357 O O . ASP A 1 172 ? -3.310 2.852 -5.559 1.00 93.56 172 ASP A O 1
ATOM 1361 N N . ILE A 1 173 ? -3.743 4.744 -4.417 1.00 94.94 173 ILE A N 1
ATOM 1362 C CA . ILE A 1 173 ? -5.080 4.345 -3.968 1.00 94.94 173 ILE A CA 1
ATOM 1363 C C . ILE A 1 173 ? -6.138 5.394 -4.304 1.00 94.94 173 ILE A C 1
ATOM 1365 O O . ILE A 1 173 ? -5.846 6.581 -4.476 1.00 94.94 173 ILE A O 1
ATOM 1369 N N . ARG A 1 174 ? -7.390 4.946 -4.318 1.00 94.38 174 ARG A N 1
ATOM 1370 C CA . ARG A 1 174 ? -8.589 5.780 -4.224 1.00 94.38 174 ARG A CA 1
ATOM 1371 C C . ARG A 1 174 ? -9.587 5.111 -3.266 1.00 94.38 174 ARG A C 1
ATOM 1373 O O . ARG A 1 174 ? -9.440 3.939 -2.932 1.00 94.38 174 ARG A O 1
ATOM 1380 N N . MET A 1 175 ? -10.581 5.856 -2.800 1.00 94.44 175 MET A N 1
ATOM 1381 C CA . MET A 1 175 ? -11.672 5.326 -1.977 1.00 94.44 175 MET A CA 1
ATOM 1382 C C . MET A 1 175 ? -12.984 5.855 -2.545 1.00 94.44 175 MET A C 1
ATOM 1384 O O . MET A 1 175 ? -13.104 7.057 -2.804 1.00 94.44 175 MET A O 1
ATOM 1388 N N . HIS A 1 176 ? -13.949 4.9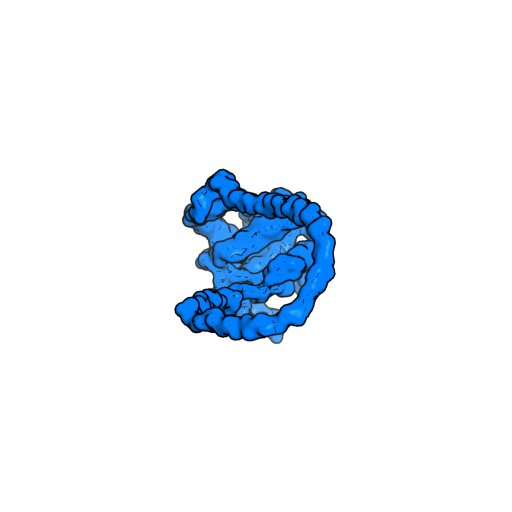67 -2.773 1.00 92.75 176 HIS A N 1
ATOM 1389 C CA . HIS A 1 176 ? -15.234 5.356 -3.343 1.00 92.75 176 HIS A CA 1
ATOM 1390 C C . HIS A 1 176 ? -15.955 6.356 -2.426 1.00 92.75 176 HIS A C 1
ATOM 1392 O O . HIS A 1 176 ? -15.942 6.213 -1.207 1.00 92.75 176 HIS A O 1
ATOM 1398 N N . GLY A 1 177 ? -16.552 7.398 -3.007 1.00 91.94 177 GLY A N 1
ATOM 1399 C CA . GLY A 1 177 ? -17.244 8.450 -2.251 1.00 91.94 177 GLY A CA 1
ATOM 1400 C C . GLY A 1 177 ? -16.335 9.445 -1.515 1.00 91.94 177 GLY A C 1
ATOM 1401 O O . GLY A 1 177 ? -16.840 10.405 -0.938 1.00 91.94 177 GLY A O 1
ATOM 1402 N N . ILE A 1 178 ? -15.004 9.288 -1.559 1.00 93.38 178 ILE A N 1
ATOM 1403 C CA . ILE A 1 178 ? -14.058 10.196 -0.894 1.00 93.38 178 ILE A CA 1
ATOM 1404 C C . ILE A 1 178 ? -13.193 10.902 -1.936 1.00 93.38 178 ILE A C 1
ATOM 1406 O O . ILE A 1 178 ? -12.507 10.281 -2.748 1.00 93.38 178 ILE A O 1
ATOM 1410 N N . SER A 1 179 ? -13.195 12.237 -1.906 1.00 93.06 179 SER A N 1
ATOM 1411 C CA . SER A 1 179 ? -12.383 13.020 -2.836 1.00 93.06 179 SER A CA 1
ATOM 1412 C C . SER A 1 179 ? -10.885 12.814 -2.580 1.00 93.06 179 SER A C 1
ATOM 1414 O O . SER A 1 179 ? -10.424 12.800 -1.437 1.00 93.06 179 SER A O 1
ATOM 1416 N N . LEU A 1 180 ? -10.092 12.742 -3.655 1.00 90.62 180 LEU A N 1
ATOM 1417 C CA . LEU A 1 180 ? -8.628 12.629 -3.561 1.00 90.62 180 LEU A CA 1
ATOM 1418 C C . LEU A 1 180 ? -8.009 13.758 -2.725 1.00 90.62 180 LEU A C 1
ATOM 1420 O O . LEU A 1 180 ? -7.025 13.543 -2.023 1.00 90.62 180 LEU A O 1
ATOM 1424 N N . ARG A 1 181 ? -8.602 14.958 -2.766 1.00 91.25 181 ARG A N 1
ATOM 1425 C CA . ARG A 1 181 ? -8.164 16.097 -1.951 1.00 91.25 181 ARG A CA 1
ATOM 1426 C C . ARG A 1 181 ? -8.301 15.803 -0.457 1.00 91.25 181 ARG A C 1
ATOM 1428 O O . ARG A 1 181 ? -7.362 16.087 0.278 1.00 91.25 181 ARG A O 1
ATOM 1435 N N . LYS A 1 182 ? -9.420 15.212 -0.021 1.00 92.06 182 LYS A N 1
ATOM 1436 C CA . LYS A 1 182 ? -9.651 14.847 1.385 1.00 92.06 182 LYS A CA 1
ATOM 1437 C C . LYS A 1 182 ? -8.660 13.778 1.847 1.00 92.06 182 LYS A C 1
ATOM 1439 O O . LYS A 1 182 ? -8.014 13.962 2.871 1.00 92.06 182 LYS A O 1
ATOM 1444 N N . ILE A 1 183 ? -8.461 12.728 1.044 1.00 91.44 183 ILE A N 1
ATOM 1445 C CA . ILE A 1 183 ? -7.475 11.673 1.342 1.00 91.44 183 ILE A CA 1
ATOM 1446 C C . ILE A 1 183 ? -6.069 12.276 1.478 1.00 91.44 183 ILE A C 1
ATOM 1448 O O . ILE A 1 183 ? -5.352 11.978 2.432 1.00 91.44 183 ILE A O 1
ATOM 1452 N N . LYS A 1 184 ? -5.682 13.171 0.558 1.00 90.56 184 LYS A N 1
ATOM 1453 C CA . LYS A 1 184 ? -4.372 13.833 0.594 1.00 90.56 184 LYS A CA 1
ATOM 1454 C C . LYS A 1 184 ? -4.217 14.712 1.832 1.00 90.56 184 LYS A C 1
ATOM 1456 O O . LYS A 1 184 ? -3.160 14.697 2.452 1.00 90.56 184 LYS A O 1
ATOM 1461 N N . MET A 1 185 ? -5.245 15.481 2.185 1.00 90.94 185 MET A N 1
ATOM 1462 C CA . MET A 1 185 ? -5.207 16.322 3.378 1.00 90.94 185 MET A CA 1
ATOM 1463 C C . MET A 1 185 ? -5.039 15.495 4.651 1.00 90.94 185 MET A C 1
ATOM 1465 O O . MET A 1 185 ? -4.166 15.822 5.448 1.00 90.94 185 MET A O 1
ATOM 1469 N N . GLU A 1 186 ? -5.774 14.393 4.811 1.00 92.00 186 GLU A N 1
ATOM 1470 C CA . GLU A 1 186 ? -5.589 13.511 5.971 1.00 92.00 186 GLU A CA 1
ATOM 1471 C C . GLU A 1 186 ? -4.187 12.893 6.014 1.00 92.00 186 GLU A C 1
ATOM 1473 O O . GLU A 1 186 ? -3.545 12.900 7.062 1.00 92.00 186 GLU A O 1
ATOM 1478 N N . ALA A 1 187 ? -3.660 12.441 4.873 1.00 88.06 187 ALA A N 1
ATOM 1479 C CA . ALA A 1 187 ? -2.290 11.936 4.778 1.00 88.06 187 ALA A CA 1
ATOM 1480 C C . ALA A 1 187 ? -1.245 12.980 5.231 1.00 88.06 187 ALA A C 1
ATOM 1482 O O . ALA A 1 187 ? -0.311 12.672 5.978 1.00 88.06 187 ALA A O 1
ATOM 1483 N N . LEU A 1 188 ? -1.421 14.239 4.815 1.00 88.44 188 LEU A N 1
ATOM 1484 C CA . LEU A 1 188 ? -0.555 15.348 5.220 1.00 88.44 188 LEU A CA 1
ATOM 1485 C C . LEU A 1 188 ? -0.689 15.671 6.713 1.00 88.44 188 LEU A C 1
ATOM 1487 O O . LEU A 1 188 ? 0.328 15.858 7.378 1.00 88.44 188 LEU A O 1
ATOM 1491 N N . LEU A 1 189 ? -1.910 15.682 7.259 1.00 88.56 189 LEU A N 1
ATOM 1492 C CA . LEU A 1 189 ? -2.158 15.898 8.691 1.00 88.56 189 LEU A CA 1
ATOM 1493 C C . LEU A 1 189 ? -1.514 14.810 9.555 1.00 88.56 189 LEU A C 1
ATOM 1495 O O . LEU A 1 189 ? -0.981 15.096 10.624 1.00 88.56 189 LEU A O 1
ATOM 1499 N N . MET A 1 190 ? -1.482 13.572 9.062 1.00 85.75 190 MET A N 1
ATOM 1500 C CA . MET A 1 190 ? -0.771 12.467 9.705 1.00 85.75 190 MET A CA 1
ATOM 1501 C C . MET A 1 190 ? 0.756 12.602 9.640 1.00 85.75 190 MET A C 1
ATOM 1503 O O . MET A 1 190 ? 1.454 11.764 10.211 1.00 85.75 190 MET A O 1
ATOM 1507 N N . ARG A 1 191 ? 1.285 13.604 8.918 1.00 85.00 191 ARG A N 1
ATOM 1508 C CA . ARG A 1 191 ? 2.709 13.737 8.560 1.00 85.00 191 ARG A CA 1
ATOM 1509 C C . ARG A 1 191 ? 3.255 12.461 7.905 1.00 85.00 191 ARG A C 1
ATOM 1511 O O . ARG A 1 191 ? 4.418 12.104 8.072 1.00 85.00 191 ARG A O 1
ATOM 1518 N N . ARG A 1 192 ? 2.388 11.744 7.186 1.00 73.69 192 ARG A N 1
ATOM 1519 C CA . ARG A 1 192 ? 2.669 10.461 6.537 1.00 73.69 192 ARG A CA 1
ATOM 1520 C C . ARG A 1 192 ? 2.050 10.497 5.142 1.00 73.69 192 ARG A C 1
ATOM 1522 O O . ARG A 1 192 ? 0.887 10.162 4.963 1.00 73.69 192 ARG A O 1
ATOM 1529 N N . GLY A 1 193 ? 2.819 10.932 4.147 1.00 65.06 193 GLY A N 1
ATOM 1530 C CA . GLY A 1 193 ? 2.307 11.117 2.786 1.00 65.06 193 GLY A CA 1
ATOM 1531 C C . GLY A 1 193 ? 3.167 12.059 1.945 1.00 65.06 193 GLY A C 1
ATOM 1532 O O . GLY A 1 193 ? 4.088 12.675 2.476 1.00 65.06 193 GLY A O 1
ATOM 1533 N N . GLY A 1 194 ? 2.888 12.148 0.641 1.00 54.50 194 GLY A N 1
ATOM 1534 C CA . GLY A 1 194 ? 3.519 13.068 -0.317 1.00 54.50 194 GLY A CA 1
ATOM 1535 C C . GLY A 1 194 ? 2.500 13.714 -1.251 1.00 54.50 194 GLY A C 1
ATOM 1536 O O . GLY A 1 194 ? 1.476 13.061 -1.556 1.00 54.50 194 GLY A O 1
#

Nearest PDB structures (foldseek):
  6heg-assembly1_A  TM=2.256E-01  e=6.947E+00  Escherichia coli K-12